Protein AF-A0A6N3F667-F1 (afdb_monomer)

Radius of gyration: 18.05 Å; Cα contacts (8 Å, |Δi|>4): 248; chains: 1; bounding box: 46×34×56 Å

Organism: Enterococcus faecium (NCBI:txid1352)

Mean predicted aligned error: 3.78 Å

pLDDT: mean 94.34, std 4.89, range [71.62, 98.62]

Secondary structure (DSSP, 8-state):
-HHHHHHHHHHHHHHHHHHHHHHHHHHHHTT--GGGHHHHHHHHHHHHHHHHHHHHHHHHHHHT--GGGGT----TTHHHHHHHHHHHHHHHHHHHHHHHHHTTSS--------HHHHHHHHHHHHHHHHHHHIIIIIIIIHHHGGG-HHHHHHHHHHHHHHHHTTSTT--HHHHHHHHHHHHHHHHHHHHHS-HHHHHHHHHTT-

Sequence (206 aa):
MIRIIRLIGSVLIVLVGFVLGILVNNALADMFLGDSEWIGAIAGTVGHLVVFLLALFLASKIEGKKVEDYGISGRGKDWGYLGGGLVVGIGVFLLITSPLYLIGAYRLDSGNANIVPLITSFILFIAVGASEELLFRGFFQHQLLSFGPLIAMIGSAALFALLHGLNPNMTFLAVFNIFLAGCFFSALIYSTESLFTAIGAHITWN

Structure (mmCIF, N/CA/C/O backbone):
data_AF-A0A6N3F667-F1
#
_entry.id   AF-A0A6N3F667-F1
#
loop_
_atom_site.group_PDB
_atom_site.id
_atom_site.type_symbol
_atom_site.label_atom_id
_atom_site.label_alt_id
_atom_site.label_comp_id
_atom_site.label_asym_id
_atom_site.label_entity_id
_atom_site.label_seq_id
_atom_site.pdbx_PDB_ins_code
_atom_site.Cartn_x
_atom_site.Cartn_y
_atom_site.Cartn_z
_atom_site.occupancy
_atom_site.B_iso_or_equiv
_atom_site.auth_seq_id
_atom_site.auth_comp_id
_atom_site.auth_asym_id
_atom_site.auth_atom_id
_atom_site.pdbx_PDB_model_num
ATOM 1 N N . MET A 1 1 ? -13.924 13.804 23.887 1.00 71.81 1 MET A N 1
ATOM 2 C CA . MET A 1 1 ? -12.749 14.677 23.659 1.00 71.81 1 MET A CA 1
ATOM 3 C C . MET A 1 1 ? -11.436 13.891 23.572 1.00 71.81 1 MET A C 1
ATOM 5 O O . MET A 1 1 ? -10.825 13.912 22.516 1.00 71.81 1 MET A O 1
ATOM 9 N N . ILE A 1 2 ? -11.042 13.116 24.595 1.00 84.25 2 ILE A N 1
ATOM 10 C CA . ILE A 1 2 ? -9.758 12.369 24.620 1.00 84.25 2 ILE A CA 1
ATOM 11 C C . ILE A 1 2 ? -9.585 11.397 23.433 1.00 84.25 2 ILE A C 1
ATOM 13 O O . ILE A 1 2 ? -8.518 11.349 22.832 1.00 84.25 2 ILE A O 1
ATOM 17 N N . ARG A 1 3 ? -10.637 10.660 23.044 1.00 85.44 3 ARG A N 1
ATOM 18 C CA . ARG A 1 3 ? -10.588 9.719 21.904 1.00 85.44 3 ARG A CA 1
ATOM 19 C C . ARG A 1 3 ? -10.307 10.407 20.561 1.00 85.44 3 ARG A C 1
ATOM 21 O O . ARG A 1 3 ? -9.543 9.878 19.767 1.00 85.44 3 ARG A O 1
ATOM 28 N N . ILE A 1 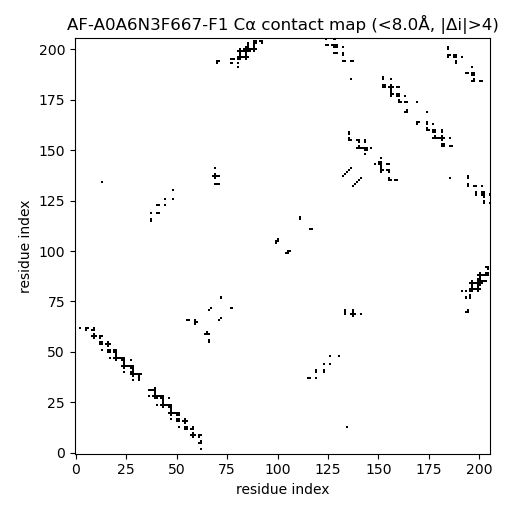4 ? -10.895 11.583 20.333 1.00 87.81 4 ILE A N 1
ATOM 29 C CA . ILE A 1 4 ? -10.695 12.363 19.100 1.00 87.81 4 ILE A CA 1
ATOM 30 C C . ILE A 1 4 ? -9.266 12.910 19.051 1.00 87.81 4 ILE A C 1
ATOM 32 O O . ILE A 1 4 ? -8.616 12.816 18.021 1.00 87.81 4 ILE A O 1
ATOM 36 N N . ILE A 1 5 ? -8.746 13.404 20.178 1.00 91.44 5 ILE A N 1
ATOM 37 C CA . ILE A 1 5 ? -7.359 13.884 20.272 1.00 91.44 5 ILE A CA 1
ATOM 38 C C . ILE A 1 5 ? -6.368 12.751 19.970 1.00 91.44 5 ILE A C 1
ATOM 40 O O . ILE A 1 5 ? -5.424 12.955 19.214 1.00 91.44 5 ILE A O 1
ATOM 44 N N . ARG A 1 6 ? -6.602 11.545 20.509 1.00 93.25 6 ARG A N 1
ATOM 45 C CA . ARG A 1 6 ? -5.769 10.364 20.223 1.00 93.25 6 ARG A CA 1
ATOM 46 C C . ARG A 1 6 ? -5.796 9.976 18.746 1.00 93.25 6 ARG A C 1
ATOM 48 O O . ARG A 1 6 ? -4.737 9.722 18.191 1.00 93.25 6 ARG A O 1
ATOM 55 N N . LEU A 1 7 ? -6.978 9.984 18.123 1.00 93.00 7 LEU A N 1
ATOM 56 C CA . LEU A 1 7 ? -7.147 9.722 16.690 1.00 93.00 7 LEU A CA 1
ATOM 57 C C . LEU A 1 7 ? -6.411 10.754 15.823 1.00 93.00 7 LEU A C 1
ATOM 59 O O . LEU A 1 7 ? -5.717 10.395 14.882 1.00 93.00 7 LEU A O 1
ATOM 63 N N . ILE A 1 8 ? -6.548 12.044 16.130 1.00 94.19 8 ILE A N 1
ATOM 64 C CA . ILE A 1 8 ? -5.845 13.094 15.383 1.00 94.19 8 ILE A CA 1
ATOM 65 C C . ILE A 1 8 ? -4.331 12.926 15.550 1.00 94.19 8 ILE A C 1
ATOM 67 O O . ILE A 1 8 ? -3.595 12.974 14.569 1.00 94.19 8 ILE A O 1
ATOM 71 N N . GLY A 1 9 ? -3.868 12.682 16.779 1.00 96.00 9 GLY A N 1
ATOM 72 C CA . GLY A 1 9 ? -2.453 12.463 17.067 1.00 96.00 9 GLY A CA 1
ATOM 73 C C . GLY A 1 9 ? -1.874 11.260 16.321 1.00 96.00 9 GLY A C 1
ATOM 74 O O . GLY A 1 9 ? -0.795 11.368 15.746 1.00 96.00 9 GLY A O 1
ATOM 75 N N . SER A 1 10 ? -2.590 10.135 16.276 1.00 96.50 10 SER A N 1
ATOM 76 C CA . SER A 1 10 ? -2.133 8.946 15.556 1.00 96.50 10 SER A CA 1
ATOM 77 C C . SER A 1 10 ? -2.095 9.159 14.045 1.00 96.50 10 SER A C 1
ATOM 79 O O . SER A 1 10 ? -1.096 8.817 13.418 1.00 96.50 10 SER A O 1
ATOM 81 N N . VAL A 1 11 ? -3.123 9.790 13.466 1.00 96.44 11 VAL A N 1
ATOM 82 C CA . VAL A 1 11 ? -3.159 10.123 12.033 1.00 96.44 11 VAL A CA 1
ATOM 83 C C . VAL A 1 11 ? -1.990 11.029 11.653 1.00 96.44 11 VAL A C 1
ATOM 85 O O . VAL A 1 11 ? -1.308 10.760 10.666 1.00 96.44 11 VAL A O 1
ATOM 88 N N . LEU A 1 12 ? -1.715 12.064 12.453 1.00 97.06 12 LEU A N 1
ATOM 89 C CA . LEU A 1 12 ? -0.586 12.963 12.212 1.00 97.06 12 LEU A CA 1
ATOM 90 C C . LEU A 1 12 ? 0.754 12.229 12.286 1.00 97.06 12 LEU A C 1
ATOM 92 O O . LEU A 1 12 ? 1.585 12.413 11.403 1.00 97.06 12 LEU A O 1
ATOM 96 N N . ILE A 1 13 ? 0.960 11.376 13.293 1.00 97.62 13 ILE A N 1
ATOM 97 C CA . ILE A 1 13 ? 2.208 10.612 13.426 1.00 97.62 13 ILE A CA 1
ATOM 98 C C . ILE A 1 13 ? 2.418 9.676 12.243 1.00 97.62 13 ILE A C 1
ATOM 100 O O . ILE A 1 13 ? 3.524 9.630 11.713 1.00 97.62 13 ILE A O 1
ATOM 104 N N . VAL A 1 14 ? 1.385 8.948 11.816 1.00 97.56 14 VAL A N 1
ATOM 105 C CA . VAL A 1 14 ? 1.503 8.008 10.694 1.00 97.56 14 VAL A CA 1
ATOM 106 C C . VAL A 1 14 ? 1.797 8.746 9.392 1.00 97.56 14 VAL A C 1
ATOM 108 O O . VAL A 1 14 ? 2.707 8.348 8.671 1.00 97.56 14 VAL A O 1
ATOM 111 N N . LEU A 1 15 ? 1.097 9.851 9.116 1.00 96.19 15 LEU A N 1
ATOM 112 C CA . LEU A 1 15 ? 1.342 10.664 7.921 1.00 96.19 15 LEU A CA 1
ATOM 113 C C . LEU A 1 15 ? 2.748 11.269 7.915 1.00 96.19 15 LEU A C 1
ATOM 115 O O . LEU A 1 15 ? 3.465 11.148 6.924 1.00 96.19 15 LEU A O 1
ATOM 119 N N . VAL A 1 16 ? 3.163 11.880 9.028 1.00 97.38 16 VAL A N 1
ATOM 120 C CA . VAL A 1 16 ? 4.510 12.448 9.164 1.00 97.38 16 VAL A CA 1
ATOM 121 C C . VAL A 1 16 ? 5.562 11.352 9.039 1.00 97.38 16 VAL A C 1
ATOM 123 O O . VAL A 1 16 ? 6.534 11.535 8.320 1.00 97.38 16 VAL A O 1
ATOM 126 N N . GLY A 1 17 ? 5.362 10.199 9.675 1.00 97.88 17 GLY A N 1
ATOM 127 C CA . GLY A 1 17 ? 6.272 9.062 9.586 1.00 97.88 17 GLY A CA 1
ATOM 128 C C . GLY A 1 17 ? 6.412 8.512 8.171 1.00 97.88 17 GLY A C 1
ATOM 129 O O . GLY A 1 17 ? 7.526 8.257 7.729 1.00 97.88 17 GLY A O 1
ATOM 130 N N . PHE A 1 18 ? 5.309 8.384 7.434 1.00 96.19 18 PHE A N 1
ATOM 131 C CA . PHE A 1 18 ? 5.339 7.929 6.045 1.00 96.19 18 PHE A CA 1
ATOM 132 C C . PHE A 1 18 ? 6.098 8.918 5.146 1.00 96.19 18 PHE A C 1
ATOM 134 O O . PHE A 1 18 ? 6.996 8.517 4.407 1.00 96.19 18 PHE A O 1
ATOM 141 N N . VAL A 1 19 ? 5.817 10.222 5.274 1.00 96.12 19 VAL A N 1
ATOM 142 C CA . VAL A 1 19 ? 6.517 11.281 4.523 1.00 96.12 19 VAL A CA 1
ATOM 143 C C . VAL A 1 19 ? 7.999 11.350 4.894 1.00 96.12 19 VAL A C 1
ATOM 145 O O . VAL A 1 19 ? 8.850 11.382 4.009 1.00 96.12 19 VAL A O 1
ATOM 148 N N . LEU A 1 20 ? 8.338 11.324 6.185 1.00 97.75 20 LEU A N 1
ATOM 149 C CA . LEU A 1 20 ? 9.731 11.277 6.640 1.00 97.75 20 LEU A CA 1
ATOM 150 C C . LEU A 1 20 ? 10.443 10.027 6.119 1.00 97.75 20 LEU A C 1
ATOM 152 O O . LEU A 1 20 ? 11.597 10.115 5.716 1.00 97.75 20 LEU A O 1
ATOM 156 N N . GLY A 1 21 ? 9.757 8.884 6.074 1.00 97.62 21 GLY A N 1
ATOM 157 C CA . GLY A 1 21 ? 10.280 7.664 5.474 1.00 97.62 21 GLY A CA 1
ATOM 158 C C . GLY A 1 21 ? 10.625 7.845 3.995 1.00 97.62 21 GLY A C 1
ATOM 159 O O . GLY A 1 21 ? 11.673 7.378 3.563 1.00 97.62 21 GLY A O 1
ATOM 160 N N . ILE A 1 22 ? 9.785 8.539 3.217 1.00 95.25 22 ILE A N 1
ATOM 161 C CA . ILE A 1 22 ? 10.076 8.877 1.808 1.00 95.25 22 ILE A CA 1
ATOM 162 C C . ILE A 1 22 ? 11.307 9.785 1.708 1.00 95.25 22 ILE A C 1
ATOM 164 O O . ILE A 1 22 ? 12.185 9.546 0.886 1.00 95.25 22 ILE A O 1
ATOM 168 N N . LEU A 1 23 ? 11.416 10.800 2.569 1.00 97.19 23 LEU A N 1
ATOM 169 C CA . LEU A 1 23 ? 12.583 11.688 2.575 1.00 97.19 23 LEU A CA 1
ATOM 170 C C . LEU A 1 23 ? 13.876 10.936 2.919 1.00 97.19 23 LEU A C 1
ATOM 172 O O . LEU A 1 23 ? 14.901 11.169 2.285 1.00 97.19 23 LEU A O 1
ATOM 176 N N . VAL A 1 24 ? 13.822 10.011 3.882 1.00 97.56 24 VAL A N 1
ATOM 177 C CA . VAL A 1 24 ? 14.945 9.123 4.222 1.00 97.56 24 VAL A CA 1
ATOM 178 C C . VAL A 1 24 ? 15.283 8.193 3.059 1.00 97.56 24 VAL A C 1
ATOM 180 O O . VAL A 1 24 ? 16.464 7.987 2.793 1.00 97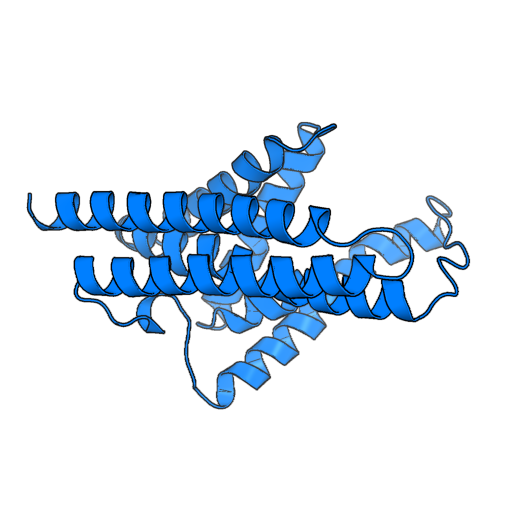.56 24 VAL A O 1
ATOM 183 N N . ASN A 1 25 ? 14.278 7.664 2.352 1.00 96.75 25 ASN A N 1
ATOM 184 C CA . ASN A 1 25 ? 14.495 6.845 1.162 1.00 96.75 25 ASN A CA 1
ATOM 185 C C . ASN A 1 25 ? 15.324 7.598 0.123 1.00 96.75 25 ASN A C 1
ATOM 187 O O . ASN A 1 25 ? 16.405 7.137 -0.230 1.00 96.75 25 ASN A O 1
ATOM 191 N N . ASN A 1 26 ? 14.854 8.783 -0.270 1.00 95.44 26 ASN A N 1
ATOM 192 C CA . ASN A 1 26 ? 15.509 9.603 -1.284 1.00 95.44 26 ASN A CA 1
ATOM 193 C C . ASN A 1 26 ? 16.921 10.004 -0.841 1.00 95.44 26 ASN A C 1
ATOM 195 O O . ASN A 1 26 ? 17.873 9.821 -1.588 1.00 95.44 26 ASN A O 1
ATOM 199 N N . ALA A 1 27 ? 17.080 10.459 0.407 1.00 96.81 27 ALA A N 1
ATOM 200 C CA . ALA A 1 27 ? 18.383 10.857 0.929 1.00 96.81 27 ALA A CA 1
ATOM 201 C C . ALA A 1 27 ? 19.403 9.707 0.916 1.00 96.81 27 ALA A C 1
ATOM 203 O O . ALA A 1 27 ? 20.561 9.935 0.588 1.00 96.81 27 ALA A O 1
ATOM 204 N N . LEU A 1 28 ? 18.993 8.483 1.269 1.00 96.19 28 LEU A N 1
ATOM 205 C CA . LEU A 1 28 ? 19.873 7.312 1.233 1.00 96.19 28 LEU A CA 1
ATOM 206 C C . LEU A 1 28 ? 20.114 6.809 -0.193 1.00 96.19 28 LEU A C 1
ATOM 208 O O . LEU A 1 28 ? 21.220 6.362 -0.479 1.00 96.19 28 LEU A O 1
ATOM 212 N N . ALA A 1 29 ? 19.116 6.879 -1.075 1.00 94.56 29 ALA A N 1
ATOM 213 C CA . ALA A 1 29 ? 19.268 6.509 -2.477 1.00 94.56 29 ALA A CA 1
ATOM 214 C C . ALA A 1 29 ? 20.290 7.416 -3.180 1.00 94.56 29 ALA A C 1
ATOM 216 O O . ALA A 1 29 ? 21.215 6.909 -3.809 1.00 94.56 29 ALA A O 1
ATOM 217 N N . ASP A 1 30 ? 20.207 8.732 -2.962 1.00 95.38 30 ASP A N 1
ATOM 218 C CA . ASP A 1 30 ? 21.083 9.740 -3.577 1.00 95.38 30 ASP A CA 1
ATOM 219 C C . ASP A 1 30 ? 22.552 9.657 -3.110 1.00 95.38 30 ASP A C 1
ATOM 221 O O . ASP A 1 30 ? 23.443 10.240 -3.730 1.00 95.38 30 ASP A O 1
ATOM 225 N N . MET A 1 31 ? 22.837 8.929 -2.023 1.00 95.88 31 MET A N 1
ATOM 226 C CA . MET A 1 31 ? 24.208 8.700 -1.543 1.00 95.88 31 MET A CA 1
ATOM 227 C C . MET A 1 31 ? 24.988 7.684 -2.388 1.00 95.88 31 MET A C 1
ATOM 229 O O . MET A 1 31 ? 26.216 7.631 -2.279 1.00 95.88 31 MET A O 1
ATOM 233 N N . PHE A 1 32 ? 24.308 6.872 -3.204 1.00 94.88 32 PHE A N 1
ATOM 234 C CA . PHE A 1 32 ? 24.918 5.819 -4.016 1.00 94.88 32 PHE A CA 1
ATOM 235 C C . PHE A 1 32 ? 24.600 6.049 -5.493 1.00 94.88 32 PHE A C 1
ATOM 237 O O . PHE A 1 32 ? 23.440 6.107 -5.880 1.00 94.88 32 PHE A O 1
ATOM 244 N N . LEU A 1 33 ? 25.636 6.157 -6.325 1.00 91.81 33 LEU A N 1
ATOM 245 C CA . LEU A 1 33 ? 25.512 6.467 -7.753 1.00 91.81 33 LEU A CA 1
ATOM 246 C C . LEU A 1 33 ? 26.199 5.396 -8.613 1.00 91.81 33 LEU A C 1
ATOM 248 O O . LEU A 1 33 ? 27.069 4.655 -8.129 1.00 91.81 33 LEU A O 1
ATOM 252 N N . GLY A 1 34 ? 25.821 5.321 -9.891 1.00 90.88 34 GLY A N 1
ATOM 253 C CA . GLY A 1 34 ? 26.393 4.384 -10.857 1.00 90.88 34 GLY A CA 1
ATOM 254 C C . GLY A 1 34 ? 26.160 2.928 -10.453 1.00 90.88 34 GLY A C 1
ATOM 255 O O . GLY A 1 34 ? 25.062 2.541 -10.062 1.00 90.88 34 GLY A O 1
ATOM 256 N N . ASP A 1 35 ? 27.215 2.112 -10.476 1.00 89.12 35 ASP A N 1
ATOM 257 C CA . ASP A 1 35 ? 27.127 0.665 -10.213 1.00 89.12 35 ASP A CA 1
ATOM 258 C C . ASP A 1 35 ? 26.631 0.303 -8.796 1.00 89.12 35 ASP A C 1
ATOM 260 O O . ASP A 1 35 ? 26.305 -0.855 -8.519 1.00 89.12 35 ASP A O 1
ATOM 264 N N . SER A 1 36 ? 26.573 1.280 -7.885 1.00 92.50 36 SER A N 1
ATOM 265 C CA . SER A 1 36 ? 26.135 1.103 -6.496 1.00 92.50 36 SER A CA 1
ATOM 266 C C . SER A 1 36 ? 24.693 1.543 -6.217 1.00 92.50 36 SER A C 1
ATOM 268 O O . SER A 1 36 ? 24.226 1.367 -5.094 1.00 92.50 36 SER A O 1
ATOM 270 N N . GLU A 1 37 ? 23.957 2.054 -7.210 1.00 93.25 37 GLU A N 1
ATOM 271 C CA . GLU A 1 37 ? 22.584 2.576 -7.042 1.00 93.25 37 GLU A CA 1
ATOM 272 C C . GLU A 1 37 ? 21.624 1.572 -6.391 1.00 93.25 37 GLU A C 1
ATOM 274 O O . GLU A 1 37 ? 20.780 1.936 -5.572 1.00 93.25 37 GLU A O 1
ATOM 279 N N . TRP A 1 38 ? 21.784 0.280 -6.684 1.00 92.88 38 TRP A N 1
ATOM 280 C CA . TRP A 1 38 ? 20.973 -0.777 -6.079 1.00 92.88 38 TRP A CA 1
ATOM 281 C C . TRP A 1 38 ? 21.143 -0.857 -4.550 1.00 92.88 38 TRP A C 1
ATOM 283 O O . TRP A 1 38 ? 20.191 -1.203 -3.849 1.00 92.88 38 TRP A O 1
ATOM 293 N N . ILE A 1 39 ? 22.322 -0.506 -4.020 1.00 94.25 39 ILE A N 1
ATOM 294 C CA . ILE A 1 39 ? 22.583 -0.429 -2.575 1.00 94.25 39 ILE A CA 1
ATOM 295 C C . ILE A 1 39 ? 21.782 0.725 -1.982 1.00 94.25 39 ILE A C 1
ATOM 297 O O . ILE A 1 39 ? 21.092 0.529 -0.982 1.00 94.25 39 ILE A O 1
ATOM 301 N N . GLY A 1 40 ? 21.834 1.898 -2.621 1.00 95.62 40 GLY A N 1
ATOM 302 C CA . GLY A 1 40 ? 21.067 3.074 -2.215 1.00 95.62 40 GLY A CA 1
ATOM 303 C C . GLY A 1 40 ? 19.566 2.806 -2.215 1.00 95.62 40 GLY A C 1
ATOM 304 O O . GLY A 1 40 ? 18.892 3.099 -1.232 1.00 95.62 40 GLY A O 1
ATOM 305 N N . ALA A 1 41 ? 19.052 2.150 -3.256 1.00 94.81 41 ALA A N 1
ATOM 306 C CA . ALA A 1 41 ? 17.637 1.804 -3.358 1.00 94.81 41 ALA A CA 1
ATOM 307 C C . ALA A 1 41 ? 17.176 0.849 -2.240 1.00 94.81 41 ALA A C 1
ATOM 309 O O . ALA A 1 41 ? 16.127 1.063 -1.619 1.00 94.81 41 ALA A O 1
ATOM 310 N N . ILE A 1 42 ? 17.968 -0.187 -1.935 1.00 95.31 42 ILE A N 1
ATOM 311 C CA . ILE A 1 42 ? 17.669 -1.119 -0.837 1.00 95.31 42 ILE A CA 1
ATOM 312 C C . ILE A 1 42 ? 17.773 -0.405 0.514 1.00 95.31 42 ILE A C 1
ATOM 314 O O . ILE A 1 42 ? 16.848 -0.493 1.323 1.00 95.31 42 ILE A O 1
ATOM 318 N N . ALA A 1 43 ? 18.864 0.324 0.762 1.00 96.31 43 ALA A N 1
ATOM 319 C CA . ALA A 1 43 ? 19.089 1.043 2.014 1.00 96.31 43 ALA A CA 1
ATOM 320 C C . ALA A 1 43 ? 17.996 2.090 2.269 1.00 96.31 43 ALA A C 1
ATOM 322 O O . ALA A 1 43 ? 17.445 2.148 3.369 1.00 96.31 43 ALA A O 1
ATOM 323 N N . GLY A 1 44 ? 17.627 2.859 1.243 1.00 96.75 44 GLY A N 1
ATOM 324 C CA . GLY A 1 44 ? 16.541 3.831 1.292 1.00 96.75 44 GLY A CA 1
ATOM 325 C C . GLY A 1 44 ? 15.195 3.190 1.600 1.00 96.75 44 GLY A C 1
ATOM 326 O O . GLY A 1 44 ? 14.440 3.690 2.434 1.00 96.75 44 GLY A O 1
ATOM 327 N N . THR A 1 45 ? 14.908 2.035 1.004 1.00 96.12 45 THR A N 1
ATOM 328 C CA . THR A 1 45 ? 13.652 1.308 1.242 1.00 96.12 45 THR A CA 1
ATOM 329 C C . THR A 1 45 ? 13.576 0.743 2.649 1.00 96.12 45 THR A C 1
ATOM 331 O O . THR A 1 45 ? 12.555 0.896 3.319 1.00 96.12 45 THR A O 1
ATOM 334 N N . VAL A 1 46 ? 14.671 0.169 3.146 1.00 96.88 46 VAL A N 1
ATOM 335 C CA . VAL A 1 46 ? 14.773 -0.250 4.548 1.00 96.88 46 VAL A CA 1
ATOM 336 C C . VAL A 1 46 ? 14.588 0.953 5.476 1.00 96.88 46 VAL A C 1
ATOM 338 O O . VAL A 1 46 ? 13.818 0.866 6.431 1.00 96.88 46 VAL A O 1
ATOM 341 N N . GLY A 1 47 ? 15.219 2.090 5.170 1.00 97.56 47 GLY A N 1
ATOM 342 C CA . GLY A 1 47 ? 15.056 3.337 5.916 1.00 97.56 47 GLY A CA 1
ATOM 343 C C . GLY A 1 47 ? 13.600 3.806 5.976 1.00 97.56 47 GLY A C 1
ATOM 344 O O . GLY A 1 47 ? 13.089 4.072 7.065 1.00 97.56 47 GLY A O 1
ATOM 345 N N . HIS A 1 48 ? 12.905 3.826 4.835 1.00 97.56 48 HIS A N 1
ATOM 346 C CA . HIS A 1 48 ? 11.478 4.148 4.761 1.00 97.56 48 HIS A CA 1
ATOM 347 C C . HIS A 1 48 ? 10.643 3.232 5.656 1.00 97.56 48 HIS A C 1
ATOM 349 O O . HIS A 1 48 ? 9.883 3.719 6.495 1.00 97.56 48 HIS A O 1
ATOM 355 N N . LEU A 1 49 ? 10.809 1.913 5.515 1.00 97.38 49 LEU A N 1
ATOM 356 C CA . LEU A 1 49 ? 10.049 0.931 6.287 1.00 97.38 49 LEU A CA 1
ATOM 357 C C . LEU A 1 49 ? 10.301 1.075 7.789 1.00 97.38 49 LEU A C 1
ATOM 359 O O . LEU A 1 49 ? 9.353 1.035 8.566 1.00 97.38 49 LEU A O 1
ATOM 363 N N . VAL A 1 50 ? 11.548 1.290 8.214 1.00 98.00 50 VAL A N 1
ATOM 364 C CA . VAL A 1 50 ? 11.883 1.476 9.634 1.00 98.00 50 VAL A CA 1
ATOM 365 C C . VAL A 1 50 ? 11.180 2.706 10.208 1.00 98.00 50 VAL A C 1
ATOM 367 O O . VAL A 1 50 ? 10.538 2.607 11.257 1.00 98.00 50 VAL A O 1
ATOM 370 N N . VAL A 1 51 ? 11.256 3.852 9.524 1.00 98.25 51 VAL A N 1
ATOM 371 C CA . VAL A 1 51 ? 10.615 5.096 9.984 1.00 98.25 51 VAL A CA 1
ATOM 372 C C . VAL A 1 51 ? 9.092 4.947 10.003 1.00 98.25 51 VAL A C 1
ATOM 374 O O . VAL A 1 51 ? 8.445 5.316 10.987 1.00 98.25 51 VAL A O 1
ATOM 377 N N . PHE A 1 52 ? 8.515 4.360 8.956 1.00 98.00 52 PHE A N 1
ATOM 378 C CA . PHE A 1 52 ? 7.074 4.165 8.847 1.00 98.00 52 PHE A CA 1
ATOM 379 C C . PHE A 1 52 ? 6.527 3.186 9.899 1.00 98.00 52 PHE A C 1
ATOM 381 O O . PHE A 1 52 ? 5.553 3.495 10.588 1.00 98.00 52 PHE A O 1
ATOM 388 N N . LEU A 1 53 ? 7.174 2.033 10.091 1.00 96.94 53 LEU A N 1
ATOM 389 C CA . LEU A 1 53 ? 6.763 1.044 11.092 1.00 96.94 53 LEU A CA 1
ATOM 390 C C . LEU A 1 53 ? 6.919 1.580 12.520 1.00 96.94 53 LEU A C 1
ATOM 392 O O . LEU A 1 53 ? 6.068 1.307 13.371 1.00 96.94 53 LEU A O 1
ATOM 396 N N . LEU A 1 54 ? 7.949 2.391 12.787 1.00 97.81 54 LEU A N 1
ATOM 397 C CA . LEU A 1 54 ? 8.082 3.096 14.062 1.00 97.81 54 LEU A CA 1
ATOM 398 C C . LEU A 1 54 ? 6.913 4.065 14.284 1.00 97.81 54 LEU A C 1
ATOM 400 O O . LEU A 1 54 ? 6.341 4.095 15.374 1.00 97.81 54 LEU A O 1
ATOM 404 N N . ALA A 1 55 ? 6.513 4.821 13.262 1.00 98.00 55 ALA A N 1
ATOM 405 C CA . ALA A 1 55 ? 5.372 5.727 13.354 1.00 98.00 55 ALA A CA 1
ATOM 406 C C . ALA A 1 55 ? 4.054 4.980 13.620 1.00 98.00 55 ALA A C 1
ATOM 408 O O . ALA A 1 55 ? 3.288 5.387 14.497 1.00 98.00 55 ALA A O 1
ATOM 409 N N . LEU A 1 56 ? 3.817 3.847 12.952 1.00 96.94 56 LEU A N 1
ATOM 410 C CA . LEU A 1 56 ? 2.663 2.980 13.225 1.00 96.94 56 LEU A CA 1
ATOM 411 C C . LEU A 1 56 ? 2.675 2.422 14.649 1.00 96.94 56 LEU A C 1
ATOM 413 O O . LEU A 1 56 ? 1.642 2.414 15.323 1.00 96.94 56 LEU A O 1
ATOM 417 N N . PHE A 1 57 ? 3.839 1.996 15.137 1.00 97.31 57 PHE A N 1
ATOM 418 C CA . PHE A 1 57 ? 3.997 1.546 16.516 1.00 97.31 57 PHE A CA 1
ATOM 419 C C . PHE A 1 57 ? 3.653 2.660 17.515 1.00 97.31 57 PHE A C 1
ATOM 421 O O . PHE A 1 57 ? 2.876 2.439 18.445 1.00 97.31 57 PHE A O 1
ATOM 428 N N . LEU A 1 58 ? 4.169 3.875 17.311 1.00 97.94 58 LEU A N 1
ATOM 429 C CA . LEU A 1 58 ? 3.868 5.029 18.165 1.00 97.94 58 LEU A CA 1
ATOM 430 C C . LEU A 1 58 ? 2.380 5.403 18.120 1.00 97.94 58 LEU A C 1
ATOM 432 O O . LEU A 1 58 ? 1.773 5.641 19.166 1.00 97.94 58 LEU A O 1
ATOM 436 N N . ALA A 1 59 ? 1.765 5.380 16.937 1.00 97.25 59 ALA A N 1
ATOM 437 C CA . ALA A 1 59 ? 0.330 5.577 16.764 1.00 97.25 59 ALA A CA 1
ATOM 438 C C . ALA A 1 59 ? -0.489 4.536 17.545 1.00 97.25 59 ALA A C 1
ATOM 440 O O . ALA A 1 59 ? -1.430 4.895 18.253 1.00 97.25 59 ALA A O 1
ATOM 441 N N . SER A 1 60 ? -0.086 3.261 17.503 1.00 96.19 60 SER A N 1
ATOM 442 C CA . SER A 1 60 ? -0.662 2.185 18.325 1.00 96.19 60 SER A CA 1
ATOM 443 C C . SER A 1 60 ? -0.622 2.529 19.821 1.00 96.19 60 SER A C 1
ATOM 445 O O . SER A 1 60 ? -1.625 2.359 20.521 1.00 96.19 60 SER A O 1
ATOM 447 N N . LYS A 1 61 ? 0.496 3.076 20.323 1.00 96.88 61 LYS A N 1
ATOM 448 C CA . LYS A 1 61 ? 0.625 3.476 21.736 1.00 96.88 61 LYS A CA 1
ATOM 449 C C . LYS A 1 61 ? -0.289 4.636 22.111 1.00 96.88 61 LYS A C 1
ATOM 451 O O . LYS A 1 61 ? -0.903 4.585 23.175 1.00 96.88 61 LYS A O 1
ATOM 456 N N . ILE A 1 62 ? -0.427 5.640 21.247 1.00 95.81 62 ILE A N 1
ATOM 457 C CA . ILE A 1 62 ? -1.335 6.776 21.480 1.00 95.81 62 ILE A CA 1
ATOM 458 C C . ILE A 1 62 ? -2.790 6.316 21.535 1.00 95.81 62 ILE A C 1
ATOM 460 O O . ILE A 1 62 ? -3.561 6.768 22.386 1.00 95.81 62 ILE A O 1
ATOM 464 N N . GLU A 1 63 ? -3.171 5.399 20.649 1.00 94.75 63 GLU A N 1
ATOM 465 C CA . GLU A 1 63 ? -4.529 4.864 20.604 1.00 94.75 63 GLU A CA 1
ATOM 466 C C . GLU A 1 63 ? -4.823 3.866 21.729 1.00 94.75 63 GLU A C 1
ATOM 468 O O . GLU A 1 63 ? -5.991 3.630 22.039 1.00 94.75 63 GLU A O 1
ATOM 473 N N . GLY A 1 64 ? -3.789 3.319 22.376 1.00 93.94 64 GLY A N 1
ATOM 474 C CA . GLY A 1 64 ? -3.927 2.204 23.314 1.00 93.94 64 GLY A CA 1
ATOM 475 C C . GLY A 1 64 ? -4.295 0.894 22.609 1.00 93.94 64 GLY A C 1
ATOM 476 O O . GLY A 1 64 ? -4.952 0.046 23.210 1.00 93.94 64 GLY A O 1
ATOM 477 N N . LYS A 1 65 ? -3.904 0.756 21.338 1.00 92.06 65 LYS A N 1
ATOM 478 C CA . LYS A 1 65 ? -4.175 -0.388 20.464 1.00 92.06 65 LYS A CA 1
ATOM 479 C C . LYS A 1 65 ? -2.932 -1.246 20.250 1.00 92.06 65 LYS A C 1
ATOM 481 O O . LYS A 1 65 ? -1.789 -0.814 20.455 1.00 92.06 65 LYS A O 1
ATOM 486 N N . LYS A 1 66 ? -3.169 -2.472 19.804 1.00 93.06 66 LYS A N 1
ATOM 487 C CA . LYS A 1 66 ? -2.134 -3.386 19.326 1.00 93.06 66 LYS A CA 1
ATOM 488 C C . LYS A 1 66 ? -1.799 -3.064 17.866 1.00 93.06 66 LYS A C 1
ATOM 490 O O . LYS A 1 66 ? -2.635 -2.529 17.148 1.00 93.06 66 LYS A O 1
ATOM 495 N N . VAL A 1 67 ? -0.579 -3.360 17.421 1.00 92.25 67 VAL A N 1
ATOM 496 C CA . VAL A 1 67 ? -0.185 -3.110 16.017 1.00 92.25 67 VAL A CA 1
ATOM 497 C C . VAL A 1 67 ? -0.928 -4.070 15.078 1.00 92.25 67 VAL A C 1
ATOM 499 O O . VAL A 1 67 ? -1.268 -3.726 13.950 1.00 92.25 67 VAL A O 1
ATOM 502 N N . GLU A 1 68 ? -1.275 -5.243 15.597 1.00 92.12 68 GLU A N 1
ATOM 503 C CA . GLU A 1 68 ? -2.125 -6.250 14.979 1.00 92.12 68 GLU A CA 1
ATOM 504 C C . GLU A 1 68 ? -3.520 -5.713 14.624 1.00 92.12 68 GLU A C 1
ATOM 506 O O . GLU A 1 68 ? -4.136 -6.210 13.682 1.00 92.12 68 GLU A O 1
ATOM 511 N N . ASP A 1 69 ? -4.002 -4.674 15.320 1.00 91.38 69 ASP A N 1
ATOM 512 C CA . ASP A 1 69 ? -5.285 -4.029 15.012 1.00 91.38 69 ASP A CA 1
ATOM 513 C C . ASP A 1 69 ? -5.241 -3.270 13.673 1.00 91.38 69 ASP A C 1
ATOM 515 O O . ASP A 1 69 ? -6.293 -2.962 13.122 1.00 91.38 69 ASP A O 1
ATOM 519 N N . TYR A 1 70 ? -4.046 -2.989 13.137 1.00 92.94 70 TYR A N 1
ATOM 520 C CA . TYR A 1 70 ? -3.840 -2.427 11.797 1.00 92.94 70 TYR A CA 1
ATOM 521 C C . TYR A 1 70 ? -3.605 -3.508 10.729 1.00 92.94 70 TYR A C 1
ATOM 523 O O . TYR A 1 70 ? -3.150 -3.208 9.631 1.00 92.94 70 TYR A O 1
ATOM 531 N N . GLY A 1 71 ? -3.863 -4.782 11.039 1.00 88.81 71 GLY A N 1
ATOM 532 C CA . GLY A 1 71 ? -3.734 -5.889 10.086 1.00 88.81 71 GLY A CA 1
ATOM 533 C C . GLY A 1 71 ? -2.346 -6.533 10.011 1.00 88.81 71 GLY A C 1
ATOM 534 O O . GLY A 1 71 ? -2.179 -7.491 9.258 1.00 88.81 71 GLY A O 1
ATOM 535 N N . ILE A 1 72 ? -1.366 -6.080 10.808 1.00 86.31 72 ILE A N 1
ATOM 536 C CA . ILE A 1 72 ? -0.065 -6.759 10.945 1.00 86.31 72 ILE A CA 1
ATOM 537 C C . ILE A 1 72 ? -0.223 -7.963 11.876 1.00 86.31 72 ILE A C 1
ATOM 539 O O . ILE A 1 72 ? 0.117 -7.904 13.056 1.00 86.31 72 ILE A O 1
ATOM 543 N N . SER A 1 73 ? -0.782 -9.060 11.375 1.00 83.75 73 SER A N 1
ATOM 544 C CA . SER A 1 73 ? -0.854 -10.313 12.121 1.00 83.75 73 SER A CA 1
ATOM 545 C C . SER A 1 73 ? 0.347 -11.218 11.828 1.00 83.75 73 SER A C 1
ATOM 547 O O . SER A 1 73 ? 0.873 -11.259 10.723 1.00 83.75 73 SER A O 1
ATOM 549 N N . GLY A 1 74 ? 0.811 -11.935 12.855 1.00 73.69 74 GLY A N 1
ATOM 550 C CA . GLY A 1 74 ? 1.853 -12.962 12.741 1.00 73.69 74 GLY A CA 1
ATOM 551 C C . GLY A 1 74 ? 1.277 -14.378 12.696 1.00 73.69 74 GLY A C 1
ATOM 552 O O . GLY A 1 74 ? 1.854 -15.291 13.287 1.00 73.69 74 GLY A O 1
ATOM 553 N N . ARG A 1 75 ? 0.086 -14.575 12.114 1.00 81.19 75 ARG A N 1
ATOM 554 C CA . ARG A 1 75 ? -0.597 -15.878 12.130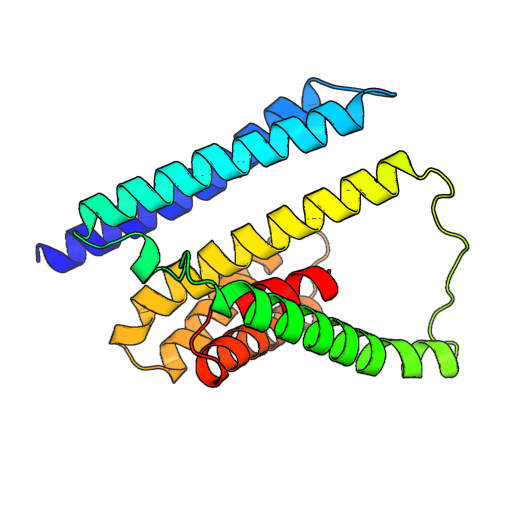 1.00 81.19 75 ARG A CA 1
ATOM 555 C C . ARG A 1 75 ? -0.104 -16.713 10.951 1.00 81.19 75 ARG A C 1
ATOM 557 O O . ARG A 1 75 ? -0.023 -16.228 9.833 1.00 81.19 75 ARG A O 1
ATOM 564 N N . GLY A 1 76 ? 0.128 -18.012 11.158 1.00 80.06 76 GLY A N 1
ATOM 565 C CA . GLY A 1 76 ? 0.599 -18.903 10.082 1.00 80.06 76 GLY A CA 1
ATOM 566 C C . GLY A 1 76 ? -0.302 -18.931 8.834 1.00 80.06 76 GLY A C 1
ATOM 567 O O . GLY A 1 76 ? 0.192 -19.132 7.730 1.00 80.06 76 GLY A O 1
ATOM 568 N N . LYS A 1 77 ? -1.608 -18.663 8.991 1.00 88.19 77 LYS A N 1
ATOM 569 C CA . LYS A 1 77 ? -2.574 -18.575 7.882 1.00 88.19 77 LYS A CA 1
ATOM 570 C C . LYS A 1 77 ? -2.381 -17.356 6.969 1.00 88.19 77 LYS A C 1
ATOM 572 O O . LYS A 1 77 ? -2.841 -17.385 5.831 1.00 88.19 77 LYS A O 1
ATOM 577 N N . ASP A 1 78 ? -1.700 -16.313 7.441 1.00 89.81 78 ASP A N 1
ATOM 578 C CA . ASP A 1 78 ? -1.517 -15.056 6.707 1.00 89.81 78 ASP A CA 1
ATOM 579 C C . ASP A 1 78 ? -0.707 -15.259 5.421 1.00 89.81 78 ASP A C 1
ATOM 581 O O . ASP A 1 78 ? -1.006 -14.655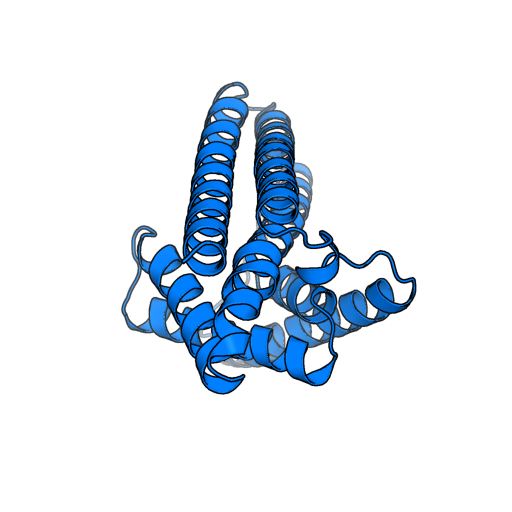 4.396 1.00 89.81 78 ASP A O 1
ATOM 585 N N . TRP A 1 79 ? 0.221 -16.217 5.422 1.00 92.12 79 TRP A N 1
ATOM 586 C CA . TRP A 1 79 ? 0.965 -16.626 4.228 1.00 92.12 79 TRP A CA 1
ATOM 587 C C . TRP A 1 79 ? 0.086 -17.285 3.162 1.00 92.12 79 TRP A C 1
ATOM 589 O O . TRP A 1 79 ? 0.327 -17.106 1.970 1.00 92.12 79 TRP A O 1
ATOM 599 N N . GLY A 1 80 ? -0.956 -18.014 3.574 1.00 95.25 80 GLY A N 1
ATOM 600 C CA . GLY A 1 80 ? -1.943 -18.571 2.648 1.00 95.25 80 GLY A CA 1
ATOM 601 C C . GLY A 1 80 ? -2.775 -17.474 1.982 1.00 95.25 80 GLY A C 1
ATOM 602 O O . GLY A 1 80 ? -2.995 -17.515 0.773 1.00 95.25 80 GLY A O 1
ATOM 603 N N . TYR A 1 81 ? -3.171 -16.455 2.751 1.00 96.38 81 TYR A N 1
ATOM 604 C CA . TYR A 1 81 ? -3.868 -15.274 2.232 1.00 96.38 81 TYR A CA 1
ATOM 605 C C . TYR A 1 81 ? -2.980 -14.442 1.303 1.00 96.38 81 TYR A C 1
ATOM 607 O O . TYR A 1 81 ? -3.441 -14.045 0.237 1.00 96.38 81 TYR A O 1
ATOM 615 N N . LEU A 1 82 ? -1.700 -14.257 1.646 1.00 96.12 82 LEU A N 1
ATOM 616 C CA . LEU A 1 82 ? -0.715 -13.618 0.769 1.00 96.12 82 LEU A CA 1
ATOM 617 C C . LEU A 1 82 ? -0.612 -14.355 -0.571 1.00 96.12 82 LEU A C 1
ATOM 619 O O . LEU A 1 82 ? -0.734 -13.733 -1.622 1.00 96.12 82 LEU A O 1
ATOM 623 N N . GLY A 1 83 ? -0.454 -15.683 -0.533 1.00 96.75 83 GLY A N 1
ATOM 624 C CA . GLY A 1 83 ? -0.416 -16.526 -1.729 1.00 96.75 83 GLY A CA 1
ATOM 625 C C . GLY A 1 83 ? -1.684 -16.415 -2.577 1.00 96.75 83 GLY A C 1
ATOM 626 O O . GLY A 1 83 ? -1.600 -16.244 -3.791 1.00 96.75 83 GLY A O 1
ATOM 627 N N . GLY A 1 84 ? -2.860 -16.449 -1.944 1.00 97.31 84 GLY A N 1
ATOM 628 C CA . GLY A 1 84 ? -4.139 -16.235 -2.626 1.00 97.31 84 GLY A CA 1
ATOM 629 C C . GLY A 1 84 ? -4.238 -14.849 -3.269 1.00 97.31 84 GLY A C 1
ATOM 630 O O . GLY A 1 84 ? -4.662 -14.737 -4.417 1.00 97.31 84 GLY A O 1
ATOM 631 N N . GLY A 1 85 ? -3.778 -13.814 -2.565 1.00 97.38 85 GLY A N 1
ATOM 632 C CA . GLY A 1 85 ? -3.665 -12.450 -3.074 1.00 97.38 85 GLY A CA 1
ATOM 633 C C . GLY A 1 85 ? -2.802 -12.365 -4.329 1.00 97.38 85 GLY A C 1
ATOM 634 O O . GLY A 1 85 ? -3.266 -11.842 -5.336 1.00 97.38 85 GLY A O 1
ATOM 635 N N . LEU A 1 86 ? -1.593 -12.939 -4.300 1.00 97.44 86 LEU A N 1
ATOM 636 C CA . LEU A 1 86 ? -0.679 -12.977 -5.453 1.00 97.44 86 LEU A CA 1
ATOM 637 C C . LEU A 1 86 ? -1.346 -13.619 -6.679 1.00 97.44 86 LEU A C 1
ATOM 639 O O . LEU A 1 86 ? -1.290 -13.079 -7.779 1.00 97.44 86 LEU A O 1
ATOM 643 N N . VAL A 1 87 ? -2.025 -14.757 -6.495 1.00 97.81 87 VAL A N 1
ATOM 644 C CA . VAL A 1 87 ? -2.738 -15.441 -7.589 1.00 97.81 87 VAL A CA 1
ATOM 645 C C . VAL A 1 87 ? -3.855 -14.566 -8.154 1.00 97.81 87 VAL A C 1
ATOM 647 O O . VAL A 1 87 ? -4.007 -14.464 -9.371 1.00 97.81 87 VAL A O 1
ATOM 650 N N . VAL A 1 88 ? -4.630 -13.921 -7.282 1.00 97.38 88 VAL A N 1
ATOM 651 C CA . VAL A 1 88 ? -5.713 -13.022 -7.688 1.00 97.38 88 VAL A CA 1
ATOM 652 C C . VAL A 1 88 ? -5.167 -11.813 -8.448 1.00 97.38 88 VAL A C 1
ATOM 654 O O . VAL A 1 88 ?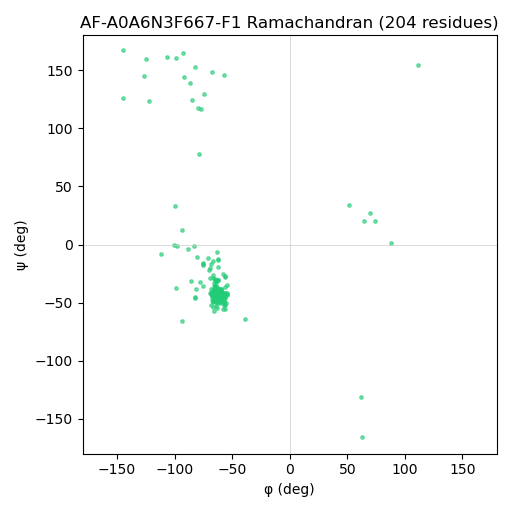 -5.694 -11.492 -9.511 1.00 97.38 88 VAL A O 1
ATOM 657 N N . GLY A 1 89 ? -4.107 -11.171 -7.955 1.00 96.12 89 GLY A N 1
ATOM 658 C CA . GLY A 1 89 ? -3.496 -10.018 -8.614 1.00 96.12 89 GLY A CA 1
ATOM 659 C C . GLY A 1 89 ? -2.931 -10.367 -9.991 1.00 96.12 89 GLY A C 1
ATOM 660 O O . GLY A 1 89 ? -3.278 -9.698 -10.963 1.00 96.12 89 GLY A O 1
ATOM 661 N N . ILE A 1 90 ? -2.196 -11.481 -10.115 1.00 96.56 90 ILE A N 1
ATOM 662 C CA . ILE A 1 90 ? -1.748 -12.020 -11.415 1.00 96.56 90 ILE A CA 1
ATOM 663 C C . ILE A 1 90 ? -2.945 -12.269 -12.339 1.00 96.56 90 ILE A C 1
ATOM 665 O O . ILE A 1 90 ? -2.913 -11.902 -13.512 1.00 96.56 90 ILE A O 1
ATOM 669 N N . GLY A 1 91 ? -4.015 -12.878 -11.824 1.00 97.00 91 GLY A N 1
ATOM 670 C CA . GLY A 1 91 ? -5.220 -13.166 -12.597 1.00 97.00 91 GLY A CA 1
ATOM 671 C C . GLY A 1 91 ? -5.869 -11.905 -13.168 1.00 97.00 91 GLY A C 1
ATOM 672 O O . GLY A 1 91 ? -6.186 -11.868 -14.356 1.00 97.00 91 GLY A O 1
ATOM 673 N N . VAL A 1 92 ? -6.024 -10.857 -12.354 1.00 94.88 92 VAL A N 1
ATOM 674 C CA . VAL A 1 92 ? -6.585 -9.571 -12.802 1.00 94.88 92 VAL A CA 1
ATOM 675 C C . VAL A 1 92 ? -5.639 -8.871 -13.781 1.00 94.88 92 VAL A C 1
ATOM 677 O O . VAL A 1 92 ? -6.096 -8.382 -14.816 1.00 94.88 92 VAL A O 1
ATOM 680 N N . PHE A 1 93 ? -4.331 -8.874 -13.513 1.00 94.38 93 PHE A N 1
ATOM 681 C CA . PHE A 1 93 ? -3.329 -8.314 -14.421 1.00 94.38 93 PHE A CA 1
ATOM 682 C C . PHE A 1 93 ? -3.404 -8.974 -15.802 1.00 94.38 93 PHE A C 1
ATOM 684 O O . PHE A 1 93 ? -3.526 -8.287 -16.818 1.00 94.38 93 PHE A O 1
ATOM 691 N N . LEU A 1 94 ? -3.405 -10.309 -15.858 1.00 95.62 94 LEU A N 1
ATOM 692 C CA . LEU A 1 94 ? -3.500 -11.062 -17.108 1.00 95.62 94 LEU A CA 1
ATOM 693 C C . LEU A 1 94 ? -4.849 -10.864 -17.800 1.00 95.62 94 LEU A C 1
ATOM 695 O O . LEU A 1 94 ? -4.882 -10.760 -19.026 1.00 95.62 94 LEU A O 1
ATOM 699 N N . LEU A 1 95 ? -5.948 -10.782 -17.048 1.00 95.81 95 LEU A N 1
ATOM 700 C CA . LEU A 1 95 ? -7.282 -10.537 -17.599 1.00 95.81 95 LEU A CA 1
ATOM 701 C C . LEU A 1 95 ? -7.354 -9.199 -18.347 1.00 95.81 95 LEU A C 1
ATOM 703 O O . LEU A 1 95 ? -8.005 -9.117 -19.386 1.00 95.81 95 LEU A O 1
ATOM 707 N N . ILE A 1 96 ? -6.681 -8.167 -17.836 1.00 92.56 96 ILE A N 1
ATOM 708 C CA . ILE A 1 96 ? -6.671 -6.830 -18.440 1.00 92.56 96 ILE A CA 1
ATOM 709 C C . ILE A 1 96 ? -5.653 -6.746 -19.580 1.00 92.56 96 ILE A C 1
ATOM 711 O O . ILE A 1 96 ? -5.962 -6.230 -20.653 1.00 92.56 96 ILE A O 1
ATOM 715 N N . THR A 1 97 ? -4.440 -7.256 -19.370 1.00 93.88 97 THR A N 1
ATOM 716 C CA . THR A 1 97 ? -3.329 -7.072 -20.314 1.00 93.88 97 THR A CA 1
ATOM 717 C C . THR A 1 97 ? -3.371 -8.055 -21.484 1.00 93.88 97 THR A C 1
ATOM 719 O O . THR A 1 97 ? -3.137 -7.652 -22.621 1.00 93.88 97 THR A O 1
ATOM 722 N N . SER A 1 98 ? -3.757 -9.319 -21.282 1.00 95.94 98 SER A N 1
ATOM 723 C CA . SER A 1 98 ? -3.715 -10.327 -22.358 1.00 95.94 98 SER A CA 1
ATOM 724 C C . SER A 1 98 ? -4.586 -9.969 -23.570 1.00 95.94 98 SER A C 1
ATOM 726 O O . SER A 1 98 ? -4.091 -10.080 -24.692 1.00 95.94 98 SER A O 1
ATOM 728 N N . PRO A 1 99 ? -5.839 -9.489 -23.422 1.00 96.81 99 PRO A N 1
ATOM 729 C CA . PRO A 1 99 ? -6.631 -9.060 -24.574 1.00 96.81 99 PRO A CA 1
ATOM 730 C C . PRO A 1 99 ? -5.968 -7.921 -25.353 1.00 96.81 99 PRO A C 1
ATOM 732 O O . PRO A 1 99 ? -5.950 -7.956 -26.581 1.00 96.81 99 PRO A O 1
ATOM 735 N N . LEU A 1 100 ? -5.375 -6.949 -24.651 1.00 95.94 100 LEU A N 1
ATOM 736 C CA . LEU A 1 100 ? -4.672 -5.819 -25.264 1.00 95.94 100 LEU A CA 1
ATOM 737 C C . LEU A 1 100 ? -3.433 -6.283 -26.045 1.00 95.94 100 LEU A C 1
ATOM 739 O O . LEU A 1 100 ? -3.157 -5.769 -27.128 1.00 95.94 100 LEU A O 1
ATOM 743 N N . TYR A 1 101 ? -2.722 -7.288 -25.534 1.00 96.44 101 TYR A N 1
ATOM 744 C CA . TYR A 1 101 ? -1.596 -7.902 -26.233 1.00 96.44 101 TYR A CA 1
ATOM 745 C C . TYR A 1 101 ? -2.051 -8.624 -27.504 1.00 96.44 101 TYR A C 1
ATOM 747 O O . TYR A 1 101 ? -1.494 -8.407 -28.579 1.00 96.44 101 TYR A O 1
ATOM 755 N N . LEU A 1 102 ? -3.097 -9.450 -27.398 1.00 97.00 102 LEU A N 1
ATOM 756 C CA . LEU A 1 102 ? -3.591 -10.285 -28.496 1.00 97.00 102 LEU A CA 1
ATOM 757 C C . LEU A 1 102 ? -4.137 -9.467 -29.673 1.00 97.00 102 LEU A C 1
ATOM 759 O O . LEU A 1 102 ? -3.990 -9.884 -30.819 1.00 97.00 102 LEU A O 1
ATOM 763 N N . ILE A 1 103 ? -4.728 -8.296 -29.413 1.00 97.38 103 ILE A N 1
ATOM 764 C CA . ILE A 1 103 ? -5.180 -7.373 -30.470 1.00 97.38 103 ILE A CA 1
ATOM 765 C C . ILE A 1 103 ? -4.058 -6.468 -31.002 1.00 97.38 103 ILE A C 1
ATOM 767 O O . ILE A 1 103 ? -4.298 -5.645 -31.883 1.00 97.38 103 ILE A O 1
ATOM 771 N N . GLY A 1 104 ? -2.842 -6.588 -30.462 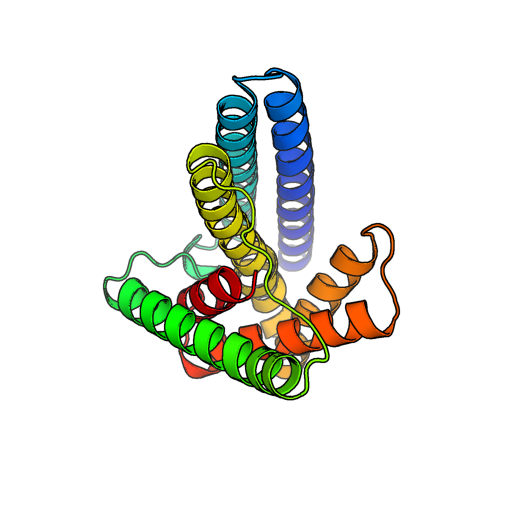1.00 96.06 104 GLY A N 1
ATOM 772 C CA . GLY A 1 104 ? -1.688 -5.786 -30.859 1.00 96.06 104 GLY A CA 1
ATOM 773 C C . GLY A 1 104 ? -1.721 -4.337 -30.368 1.00 96.06 104 GLY A C 1
ATOM 774 O O . GLY A 1 104 ? -1.023 -3.501 -30.940 1.00 96.06 104 GLY A O 1
ATOM 775 N N . ALA A 1 105 ? -2.502 -4.024 -29.325 1.00 96.56 105 ALA A N 1
ATOM 776 C CA . ALA A 1 105 ? -2.556 -2.684 -28.732 1.00 96.56 105 ALA A CA 1
ATOM 777 C C . ALA A 1 105 ? -1.263 -2.318 -27.984 1.00 96.56 105 ALA A C 1
ATOM 779 O O . ALA A 1 105 ? -0.961 -1.139 -27.816 1.00 96.56 105 ALA A O 1
ATOM 780 N N . TYR A 1 106 ? -0.482 -3.317 -27.570 1.00 94.12 106 TYR A N 1
ATOM 781 C CA . TYR A 1 106 ? 0.894 -3.135 -27.122 1.00 94.12 106 TYR A CA 1
ATOM 782 C C . TYR A 1 106 ? 1.758 -4.333 -27.523 1.00 94.12 106 TYR A C 1
ATOM 784 O O . TYR A 1 106 ? 1.256 -5.378 -27.939 1.00 94.12 106 TYR A O 1
ATOM 792 N N . ARG A 1 107 ? 3.078 -4.176 -27.404 1.00 92.12 107 ARG A N 1
ATOM 793 C CA . ARG A 1 107 ? 4.061 -5.238 -27.635 1.00 92.12 107 ARG A CA 1
ATOM 794 C C . ARG A 1 107 ? 4.972 -5.349 -26.423 1.00 92.12 107 ARG A C 1
ATOM 796 O O . ARG A 1 107 ? 5.283 -4.342 -25.795 1.00 92.12 107 ARG A O 1
ATOM 803 N N . LEU A 1 108 ? 5.384 -6.572 -26.113 1.00 89.19 108 LEU A N 1
ATOM 804 C CA . LEU A 1 108 ? 6.426 -6.825 -25.126 1.00 89.19 108 LEU A CA 1
ATOM 805 C C . LEU A 1 108 ? 7.778 -6.705 -25.826 1.00 89.19 108 LEU A C 1
ATOM 807 O O . LEU A 1 108 ? 8.004 -7.372 -26.835 1.00 89.19 108 LEU A O 1
ATOM 811 N N . ASP A 1 109 ? 8.638 -5.841 -25.301 1.00 85.31 109 ASP A N 1
ATOM 812 C CA . ASP A 1 109 ? 10.043 -5.767 -25.696 1.00 85.31 109 ASP A CA 1
ATOM 813 C C . ASP A 1 109 ? 10.885 -6.659 -24.768 1.00 85.31 109 ASP A C 1
ATOM 815 O O . ASP A 1 109 ? 10.422 -7.052 -23.695 1.00 85.31 109 ASP A O 1
ATOM 819 N N . SER A 1 110 ? 12.125 -6.977 -25.142 1.00 78.75 110 SER A N 1
ATOM 820 C CA . SER A 1 110 ? 13.007 -7.869 -24.372 1.00 78.75 110 SER A CA 1
ATOM 821 C C . SER A 1 110 ? 13.386 -7.343 -22.979 1.00 78.75 110 SER A C 1
ATOM 823 O O . SER A 1 110 ? 14.002 -8.070 -22.204 1.00 78.75 110 SER A O 1
ATOM 825 N N . GLY A 1 111 ? 13.012 -6.102 -22.647 1.00 74.31 111 GLY A N 1
ATOM 826 C CA . GLY A 1 111 ? 13.280 -5.477 -21.355 1.00 74.31 111 GLY A CA 1
ATOM 827 C C . GLY A 1 111 ? 14.775 -5.307 -21.069 1.00 74.31 111 GLY A C 1
ATOM 828 O O . GLY A 1 111 ? 15.622 -5.410 -21.959 1.00 74.31 111 GLY A O 1
ATOM 829 N N . ASN A 1 112 ? 15.110 -5.025 -19.809 1.00 71.62 112 ASN A N 1
ATOM 830 C CA . ASN A 1 112 ? 16.498 -4.955 -19.358 1.00 71.62 112 ASN A CA 1
ATOM 831 C C . ASN A 1 112 ? 17.038 -6.374 -19.111 1.00 71.62 112 ASN A C 1
ATOM 833 O O . ASN A 1 112 ? 16.554 -7.071 -18.223 1.00 71.62 112 ASN A O 1
ATOM 837 N N . ALA A 1 113 ? 18.060 -6.789 -19.865 1.00 78.62 113 ALA A N 1
ATOM 838 C CA . ALA A 1 113 ? 18.707 -8.091 -19.685 1.00 78.62 113 ALA A CA 1
ATOM 839 C C . ALA A 1 113 ? 19.545 -8.185 -18.392 1.00 78.62 113 ALA A C 1
ATOM 841 O O . ALA A 1 113 ? 19.985 -9.272 -18.014 1.00 78.62 113 ALA A O 1
ATOM 842 N N . ASN A 1 114 ? 19.793 -7.060 -17.713 1.00 86.19 114 ASN A N 1
ATOM 843 C CA . ASN A 1 114 ? 20.513 -7.047 -16.451 1.00 86.19 114 ASN A CA 1
ATOM 844 C C . ASN A 1 114 ? 19.602 -7.520 -15.309 1.00 86.19 114 ASN A C 1
ATOM 846 O O . ASN A 1 114 ? 18.612 -6.878 -14.955 1.00 86.19 114 ASN A O 1
ATOM 850 N N . ILE A 1 115 ? 19.990 -8.638 -14.702 1.00 87.62 115 ILE A N 1
ATOM 851 C CA . ILE A 1 115 ? 19.264 -9.266 -13.600 1.00 87.62 115 ILE A CA 1
ATOM 852 C C . ILE A 1 115 ? 19.268 -8.419 -12.319 1.00 87.62 115 ILE A C 1
ATOM 854 O O . ILE A 1 115 ? 18.340 -8.529 -11.521 1.00 87.62 115 ILE A O 1
ATOM 858 N N . VAL A 1 116 ? 20.2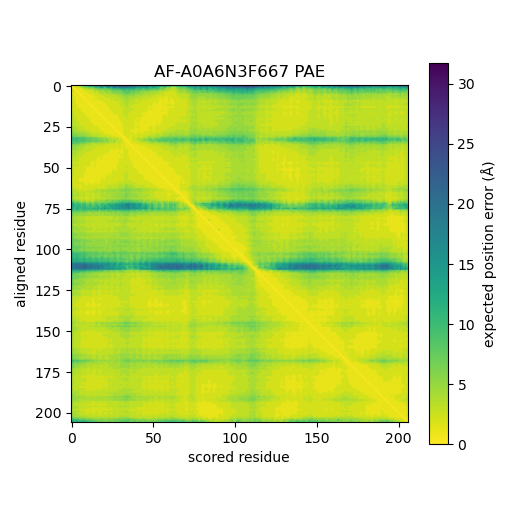79 -7.563 -12.119 1.00 89.38 116 VAL A N 1
ATOM 859 C CA . VAL A 1 116 ? 20.419 -6.772 -10.887 1.00 89.38 116 VAL A CA 1
ATOM 860 C C . VAL A 1 116 ? 19.278 -5.754 -10.753 1.00 89.38 116 VAL A C 1
ATOM 862 O O . VAL A 1 116 ? 18.523 -5.887 -9.791 1.00 89.38 116 VAL A O 1
ATOM 865 N N . PRO A 1 117 ? 19.041 -4.826 -11.706 1.00 87.31 117 PRO A N 1
ATOM 866 C CA . PRO A 1 117 ? 17.891 -3.924 -11.646 1.00 87.31 117 PRO A CA 1
ATOM 867 C C . PRO A 1 117 ? 16.550 -4.651 -11.541 1.00 87.31 117 PRO A C 1
ATOM 869 O O . PRO A 1 117 ? 15.678 -4.194 -10.815 1.00 87.31 117 PRO A O 1
ATOM 872 N N . LEU A 1 118 ? 16.392 -5.799 -12.213 1.00 87.75 118 LEU A N 1
ATOM 873 C CA . LEU A 1 118 ? 15.152 -6.575 -12.156 1.00 87.75 118 LEU A CA 1
ATOM 874 C C . LEU A 1 118 ? 14.861 -7.082 -10.736 1.00 87.75 118 LEU A C 1
ATOM 876 O O . LEU A 1 118 ? 13.763 -6.876 -10.219 1.00 87.75 118 LEU A O 1
ATOM 880 N N . ILE A 1 119 ? 15.844 -7.721 -10.092 1.00 89.81 119 ILE A N 1
ATOM 881 C CA . ILE A 1 119 ? 15.705 -8.214 -8.715 1.00 89.81 119 ILE A CA 1
ATOM 882 C C . ILE A 1 119 ? 15.524 -7.044 -7.747 1.00 89.81 119 ILE A C 1
ATOM 884 O O . ILE A 1 119 ? 14.679 -7.121 -6.855 1.00 89.81 119 ILE A O 1
ATOM 888 N N . THR A 1 120 ? 16.282 -5.958 -7.927 1.00 91.69 120 THR A N 1
ATOM 889 C CA . THR A 1 120 ? 16.141 -4.755 -7.106 1.00 91.69 120 THR A CA 1
ATOM 890 C C . THR A 1 120 ? 14.720 -4.210 -7.206 1.00 91.69 120 THR A C 1
ATOM 892 O O . THR A 1 120 ? 14.047 -4.139 -6.184 1.00 91.69 120 THR A O 1
ATOM 895 N N . SER A 1 121 ? 14.208 -3.924 -8.407 1.00 89.62 121 SER A N 1
ATOM 896 C CA . SER A 1 121 ? 12.834 -3.444 -8.606 1.00 89.62 121 SER A CA 1
ATOM 897 C C . SER A 1 121 ? 11.791 -4.391 -8.019 1.00 89.62 121 SER A C 1
ATOM 899 O O . SER A 1 121 ? 10.863 -3.927 -7.364 1.00 89.62 121 SER A O 1
ATOM 901 N N . PHE A 1 122 ? 11.957 -5.706 -8.177 1.00 89.81 122 PHE A N 1
ATOM 902 C CA . PHE A 1 122 ? 11.032 -6.683 -7.602 1.00 89.81 122 PHE A CA 1
ATOM 903 C C . PHE A 1 122 ? 10.964 -6.595 -6.068 1.00 89.81 122 PHE A C 1
ATOM 905 O O . PHE A 1 122 ? 9.877 -6.537 -5.495 1.00 89.81 122 PHE A O 1
ATOM 912 N N . ILE A 1 123 ? 12.115 -6.512 -5.391 1.00 91.50 123 ILE A N 1
ATOM 913 C CA . ILE A 1 123 ? 12.177 -6.340 -3.929 1.00 91.50 123 ILE A CA 1
ATOM 914 C C . ILE A 1 123 ? 11.543 -5.008 -3.507 1.00 91.50 123 ILE A C 1
ATOM 916 O O . ILE A 1 123 ? 10.811 -4.956 -2.516 1.00 91.50 123 ILE A O 1
ATOM 920 N N . LEU A 1 124 ? 11.800 -3.936 -4.260 1.00 93.12 124 LEU A N 1
ATOM 921 C CA . LEU A 1 124 ? 11.233 -2.616 -3.986 1.00 93.12 124 LEU A CA 1
ATOM 922 C C . LEU A 1 124 ? 9.707 -2.619 -4.111 1.00 93.12 124 LEU A C 1
ATOM 924 O O . LEU A 1 124 ? 9.032 -2.125 -3.212 1.00 93.12 124 LEU A O 1
ATOM 928 N N . PHE A 1 125 ? 9.149 -3.221 -5.162 1.00 91.62 125 PHE A N 1
ATOM 929 C CA . PHE A 1 125 ? 7.697 -3.281 -5.350 1.00 91.62 125 PHE A CA 1
ATOM 930 C C . PHE A 1 125 ? 6.989 -4.131 -4.296 1.00 91.62 125 PHE A C 1
ATOM 932 O O . PHE A 1 125 ? 5.860 -3.805 -3.924 1.00 91.62 125 PHE A O 1
ATOM 939 N N . ILE A 1 126 ? 7.659 -5.148 -3.738 1.00 95.06 126 ILE A N 1
ATOM 940 C CA . ILE A 1 126 ? 7.159 -5.854 -2.551 1.00 95.06 126 ILE A CA 1
ATOM 941 C C . ILE A 1 126 ? 7.021 -4.887 -1.372 1.00 95.06 126 ILE A C 1
ATOM 943 O O . ILE A 1 126 ? 5.973 -4.844 -0.725 1.00 95.06 126 ILE A O 1
ATOM 947 N N . ALA A 1 127 ? 8.067 -4.105 -1.094 1.00 95.06 127 ALA A N 1
ATOM 948 C CA . ALA A 1 127 ? 8.071 -3.153 0.011 1.00 95.06 127 ALA A CA 1
ATOM 949 C C . ALA A 1 127 ? 7.038 -2.032 -0.175 1.00 95.06 127 ALA A C 1
ATOM 951 O O . ALA A 1 127 ? 6.337 -1.709 0.781 1.00 95.06 127 ALA A O 1
ATOM 952 N N . VAL A 1 128 ? 6.921 -1.483 -1.389 1.00 93.19 128 VAL A N 1
ATOM 953 C CA . VAL A 1 128 ? 5.945 -0.439 -1.743 1.00 93.19 128 VAL A CA 1
ATOM 954 C C . VAL A 1 128 ? 4.519 -0.964 -1.606 1.00 93.19 128 VAL A C 1
ATOM 956 O O . VAL A 1 128 ? 3.733 -0.392 -0.856 1.00 93.19 128 VAL A O 1
ATOM 959 N N . GLY A 1 129 ? 4.192 -2.094 -2.242 1.00 95.06 129 GLY A N 1
ATOM 960 C CA . GLY A 1 129 ? 2.849 -2.672 -2.150 1.00 95.06 129 GLY A CA 1
ATOM 961 C C . GLY A 1 129 ? 2.458 -2.979 -0.701 1.00 95.06 129 GLY A C 1
ATOM 962 O O . GLY A 1 129 ? 1.349 -2.671 -0.268 1.00 95.06 129 GLY A O 1
ATOM 963 N N . ALA A 1 130 ? 3.389 -3.515 0.095 1.00 96.25 130 ALA A N 1
ATOM 964 C CA . ALA A 1 130 ? 3.143 -3.785 1.507 1.00 96.25 130 ALA A CA 1
ATOM 965 C C . ALA A 1 130 ? 2.963 -2.508 2.349 1.00 96.25 130 ALA A C 1
ATOM 967 O O . ALA A 1 130 ? 2.051 -2.457 3.181 1.00 96.25 130 ALA A O 1
ATOM 968 N N . SER A 1 131 ? 3.810 -1.488 2.168 1.00 96.44 131 SER A N 1
ATOM 969 C CA . SER A 1 131 ? 3.733 -0.249 2.953 1.00 96.44 131 SER A CA 1
ATOM 970 C C . SER A 1 131 ? 2.480 0.560 2.619 1.00 96.44 131 SER A C 1
ATOM 972 O O . SER A 1 131 ? 1.829 1.078 3.531 1.00 96.44 131 SER A O 1
ATOM 974 N N . GLU A 1 132 ? 2.084 0.607 1.348 1.00 97.56 132 GLU A N 1
ATOM 975 C CA . GLU A 1 132 ? 0.864 1.277 0.910 1.00 97.56 132 GLU A CA 1
ATOM 976 C C . GLU A 1 132 ? -0.388 0.571 1.432 1.00 97.56 132 GLU A C 1
ATOM 978 O O . GLU A 1 132 ? -1.244 1.215 2.044 1.00 97.56 132 GLU A O 1
ATOM 983 N N . GLU A 1 133 ? -0.505 -0.752 1.288 1.00 98.00 133 GLU A N 1
ATOM 984 C CA . GLU A 1 133 ? -1.657 -1.470 1.847 1.00 98.00 133 GLU A CA 1
ATOM 985 C C . GLU A 1 133 ? -1.747 -1.304 3.366 1.00 98.00 133 GLU A C 1
ATOM 987 O O . GLU A 1 133 ? -2.832 -1.070 3.907 1.00 98.00 133 GLU A O 1
ATOM 992 N N . LEU A 1 134 ? -0.614 -1.327 4.066 1.00 97.69 134 LEU A N 1
ATOM 993 C CA . LEU A 1 134 ? -0.584 -1.093 5.504 1.00 97.69 134 LEU A CA 1
ATOM 994 C C . LEU A 1 134 ? -1.035 0.329 5.879 1.00 97.69 134 LEU A C 1
ATOM 996 O O . LEU A 1 134 ? -1.789 0.496 6.841 1.00 97.69 134 LEU A O 1
ATOM 1000 N N . LEU A 1 135 ? -0.644 1.351 5.114 1.00 98.06 135 LEU A N 1
ATOM 1001 C CA . LEU A 1 135 ? -1.090 2.729 5.328 1.00 98.06 135 LEU A CA 1
ATOM 1002 C C . LEU A 1 135 ? -2.593 2.887 5.056 1.00 98.06 135 LEU A C 1
ATOM 1004 O O . LEU A 1 135 ? -3.343 3.390 5.895 1.00 98.06 135 LEU A O 1
ATOM 1008 N N . PHE A 1 136 ? -3.051 2.470 3.879 1.00 98.25 136 PHE A N 1
ATOM 1009 C CA . PHE A 1 136 ? -4.404 2.773 3.420 1.00 98.25 136 PHE A CA 1
ATOM 1010 C C . PHE A 1 136 ? -5.443 1.817 3.994 1.00 98.25 136 PHE A C 1
ATOM 1012 O O . PHE A 1 136 ? -6.502 2.257 4.449 1.00 98.25 136 PHE A O 1
ATOM 1019 N N . ARG A 1 137 ? -5.170 0.514 3.996 1.00 97.31 137 ARG A N 1
ATOM 1020 C CA . ARG A 1 137 ? -6.142 -0.512 4.395 1.00 97.31 137 ARG A CA 1
ATOM 1021 C C . ARG A 1 137 ? -5.919 -0.953 5.834 1.00 97.31 137 ARG A C 1
ATOM 1023 O O . ARG A 1 137 ? -6.884 -1.150 6.566 1.00 97.31 137 ARG A O 1
ATOM 1030 N N . GLY A 1 138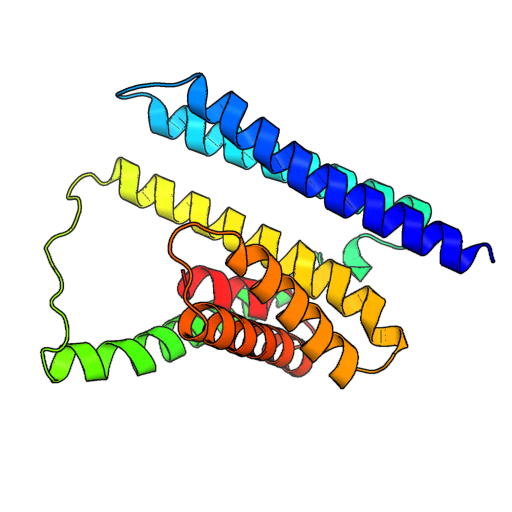 ? -4.663 -1.050 6.255 1.00 96.62 138 GLY A N 1
ATOM 1031 C CA . GLY A 1 138 ? -4.328 -1.354 7.641 1.00 96.62 138 GLY A CA 1
ATOM 1032 C C . GLY A 1 138 ? -4.695 -0.216 8.591 1.00 96.62 138 GLY A C 1
ATOM 1033 O O . GLY A 1 138 ? -5.417 -0.419 9.565 1.00 96.62 138 GLY A O 1
ATOM 1034 N N . PHE A 1 139 ? -4.243 1.003 8.292 1.00 97.50 139 PHE A N 1
ATOM 1035 C CA . PHE A 1 139 ? -4.457 2.160 9.159 1.00 97.50 139 PHE A CA 1
ATOM 1036 C C . PHE A 1 139 ? -5.707 2.972 8.779 1.00 97.50 139 PHE A C 1
ATOM 1038 O O . PHE A 1 139 ? -6.668 2.988 9.546 1.00 97.50 139 PHE A O 1
ATOM 1045 N N . PHE A 1 140 ? -5.764 3.628 7.613 1.00 97.62 140 PHE A N 1
ATOM 1046 C CA . PHE A 1 140 ? -6.872 4.553 7.306 1.00 97.62 140 PHE A CA 1
ATOM 1047 C C . PHE A 1 140 ? -8.248 3.886 7.243 1.00 97.62 140 PHE A C 1
ATOM 1049 O O . PHE A 1 140 ? -9.194 4.381 7.859 1.00 97.62 140 PHE A O 1
ATOM 1056 N N . GLN A 1 141 ? -8.372 2.759 6.540 1.00 97.25 141 GLN A N 1
ATOM 1057 C CA . GLN A 1 141 ? -9.636 2.028 6.456 1.00 97.25 141 GLN A CA 1
ATOM 1058 C C . GLN A 1 141 ? -10.107 1.597 7.849 1.00 97.25 141 GLN A C 1
ATOM 1060 O O . GLN A 1 141 ? -11.275 1.802 8.169 1.00 97.25 141 GLN A O 1
ATOM 1065 N N . HIS A 1 142 ? -9.207 1.100 8.708 1.00 94.56 142 HIS A N 1
ATOM 1066 C CA . HIS A 1 142 ? -9.531 0.731 10.091 1.00 94.56 142 HIS A CA 1
ATOM 1067 C C . HIS A 1 142 ? -10.131 1.888 10.891 1.00 94.56 142 HIS A C 1
ATOM 1069 O O . HIS A 1 142 ? -11.146 1.723 11.569 1.00 94.56 142 HIS A O 1
ATOM 1075 N N . GLN A 1 143 ? -9.565 3.090 10.772 1.00 94.62 143 GLN A N 1
ATOM 1076 C CA . GLN A 1 143 ? -10.104 4.266 11.464 1.00 94.62 143 GLN A CA 1
ATOM 1077 C C . GLN A 1 143 ? -11.499 4.637 10.948 1.00 94.62 143 GLN A C 1
ATOM 1079 O O . GLN A 1 143 ? -12.392 5.004 11.725 1.00 94.62 143 GLN A O 1
ATOM 1084 N N . LEU A 1 144 ? -11.707 4.494 9.640 1.00 96.44 144 LEU A N 1
ATOM 1085 C CA . LEU A 1 144 ? -12.968 4.811 8.986 1.00 96.44 144 LEU A CA 1
ATOM 1086 C C . LEU A 1 144 ? -14.064 3.760 9.226 1.00 96.44 144 LEU A C 1
ATOM 1088 O O . LEU A 1 144 ? -15.238 4.086 9.049 1.00 96.44 144 LEU A O 1
ATOM 1092 N N . LEU A 1 145 ? -13.736 2.544 9.694 1.00 94.62 145 LEU A N 1
ATOM 1093 C CA . LEU A 1 145 ? -14.729 1.496 9.999 1.00 94.62 145 LEU A CA 1
ATOM 1094 C C . LEU A 1 145 ? -15.787 1.956 11.006 1.00 94.62 145 LEU A C 1
ATOM 1096 O O . LEU A 1 145 ? -16.926 1.497 10.957 1.00 94.62 145 LEU A O 1
ATOM 1100 N N . SER A 1 146 ? -15.439 2.899 11.885 1.00 92.50 146 SER A N 1
ATOM 1101 C CA . SER A 1 146 ? -16.383 3.493 12.839 1.00 92.50 146 SER A CA 1
ATOM 1102 C C . SER A 1 146 ? -17.549 4.250 12.184 1.00 92.50 146 SER A C 1
ATOM 1104 O O . SER A 1 146 ? -18.581 4.432 12.826 1.00 92.50 146 SER A O 1
ATOM 1106 N N . PHE A 1 147 ? -17.414 4.638 10.913 1.00 95.31 147 PHE A N 1
ATOM 1107 C CA . PHE A 1 147 ? -18.463 5.271 10.106 1.00 95.31 147 PHE A CA 1
ATOM 1108 C C . PHE A 1 147 ? -19.196 4.276 9.190 1.00 95.31 147 PHE A C 1
ATOM 1110 O O . PHE A 1 147 ? -20.134 4.651 8.493 1.00 95.31 147 PHE A O 1
ATOM 1117 N N . GLY A 1 148 ? -18.800 3.002 9.204 1.00 97.25 148 GLY A N 1
ATOM 1118 C CA . GLY A 1 148 ? -19.400 1.928 8.418 1.00 97.25 148 GLY A CA 1
ATOM 1119 C C . GLY A 1 148 ? -18.475 1.393 7.316 1.00 97.25 148 GLY A C 1
ATOM 1120 O O . GLY A 1 148 ? -17.608 2.110 6.811 1.00 97.25 148 GLY A O 1
ATOM 1121 N N . PRO A 1 149 ? -18.665 0.127 6.902 1.00 96.25 149 PRO A N 1
ATOM 1122 C CA . PRO A 1 149 ? -17.740 -0.572 6.005 1.00 96.25 149 PRO A CA 1
ATOM 1123 C C . PRO A 1 149 ? -17.657 0.058 4.609 1.00 96.25 149 PRO A C 1
ATOM 1125 O O . PRO A 1 149 ? -16.578 0.121 4.021 1.00 96.25 149 PRO A O 1
ATOM 1128 N N . LEU A 1 150 ? -18.777 0.577 4.094 1.00 97.62 150 LEU A N 1
ATOM 1129 C CA . LEU A 1 150 ? -18.814 1.249 2.795 1.00 97.62 150 LEU A CA 1
ATOM 1130 C C . LEU A 1 150 ? -18.024 2.565 2.814 1.00 97.62 150 LEU A C 1
ATOM 1132 O O . LEU A 1 150 ? -17.243 2.824 1.902 1.00 97.62 150 LEU A O 1
ATOM 1136 N N . ILE A 1 151 ? -18.183 3.368 3.873 1.00 98.00 151 ILE A N 1
ATOM 1137 C CA . ILE A 1 151 ? -17.438 4.625 4.046 1.00 98.00 151 ILE A CA 1
ATOM 1138 C C . ILE A 1 151 ? -15.948 4.336 4.215 1.00 98.00 151 ILE A C 1
ATOM 1140 O O . ILE A 1 151 ? -15.123 5.033 3.634 1.00 98.00 151 ILE A O 1
ATOM 1144 N N . ALA A 1 152 ? -15.597 3.285 4.954 1.00 97.81 152 ALA A N 1
ATOM 1145 C CA . ALA 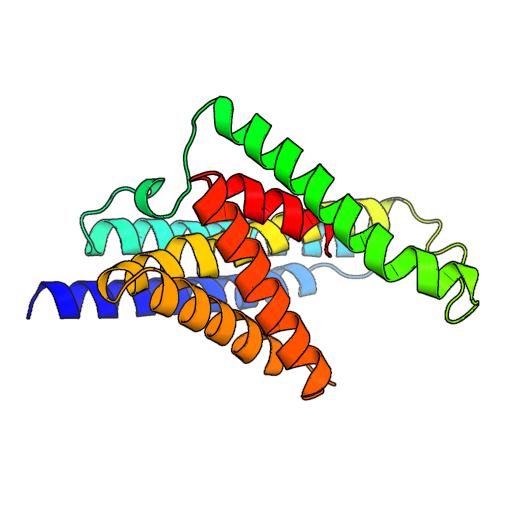A 1 152 ? -14.211 2.880 5.127 1.00 97.81 152 ALA A CA 1
ATOM 1146 C C . ALA A 1 152 ? -13.542 2.461 3.815 1.00 97.81 152 ALA A C 1
ATOM 1148 O O . ALA A 1 152 ? -12.435 2.918 3.530 1.00 97.81 152 ALA A O 1
ATOM 1149 N N . MET A 1 153 ? -14.234 1.666 2.995 1.00 98.25 153 MET A N 1
ATOM 1150 C CA . MET A 1 153 ? -13.752 1.260 1.674 1.00 98.25 153 MET A CA 1
ATOM 1151 C C . MET A 1 153 ? -13.579 2.461 0.744 1.00 98.25 153 MET A C 1
ATOM 1153 O O . MET A 1 153 ? -12.489 2.680 0.222 1.00 98.25 153 MET A O 1
ATOM 1157 N N . ILE A 1 154 ? -14.636 3.260 0.563 1.00 98.56 154 ILE A N 1
ATOM 1158 C CA . ILE A 1 154 ? -14.617 4.403 -0.360 1.00 98.56 154 ILE A CA 1
ATOM 1159 C C . ILE A 1 154 ? -13.617 5.459 0.114 1.00 98.56 154 ILE A C 1
ATOM 1161 O O . ILE A 1 154 ? -12.852 5.981 -0.689 1.00 98.56 154 ILE A O 1
ATOM 1165 N N . GLY A 1 155 ? -13.600 5.769 1.410 1.00 98.44 155 GLY A N 1
ATOM 1166 C CA . GLY A 1 155 ? -12.714 6.781 1.976 1.00 98.44 155 GLY A CA 1
ATOM 1167 C C . GLY A 1 155 ? -11.243 6.386 1.880 1.00 98.44 155 GLY A C 1
ATOM 1168 O O . GLY A 1 155 ? -10.429 7.199 1.451 1.00 98.44 155 GLY A O 1
ATOM 1169 N N . SER A 1 156 ? -10.899 5.135 2.200 1.00 98.31 156 SER A N 1
ATOM 1170 C CA . SER A 1 156 ? -9.530 4.631 2.037 1.00 98.31 156 SER A CA 1
ATOM 1171 C C . SER A 1 156 ? -9.095 4.619 0.566 1.00 98.31 156 SER A C 1
ATOM 1173 O O . SER A 1 156 ? -8.032 5.145 0.235 1.00 98.31 156 SER A O 1
ATOM 1175 N N . ALA A 1 157 ? -9.950 4.122 -0.335 1.00 98.62 157 ALA A N 1
ATOM 1176 C CA . ALA A 1 157 ? -9.689 4.114 -1.774 1.00 98.62 157 ALA A CA 1
ATOM 1177 C C . ALA A 1 157 ? -9.526 5.528 -2.356 1.00 98.62 157 ALA A C 1
ATOM 1179 O O . ALA A 1 157 ? -8.672 5.757 -3.213 1.00 98.62 157 ALA A O 1
ATOM 1180 N N . ALA A 1 158 ? -10.319 6.492 -1.881 1.00 98.62 158 ALA A N 1
ATOM 1181 C CA . ALA A 1 158 ? -10.207 7.887 -2.288 1.00 98.62 158 ALA A CA 1
ATOM 1182 C C . ALA A 1 158 ? -8.885 8.503 -1.818 1.00 98.62 158 ALA A C 1
ATOM 1184 O O . ALA A 1 158 ? -8.214 9.152 -2.612 1.00 98.62 158 ALA A O 1
ATOM 1185 N N . LEU A 1 159 ? -8.474 8.268 -0.566 1.00 98.06 159 LEU A N 1
ATOM 1186 C CA . LEU A 1 159 ? -7.176 8.734 -0.061 1.00 98.06 159 LEU A CA 1
ATOM 1187 C C . LEU A 1 159 ? -6.009 8.145 -0.867 1.00 98.06 159 LEU A C 1
ATOM 1189 O O . LEU A 1 159 ? -5.093 8.883 -1.230 1.00 98.06 159 LEU A O 1
ATOM 1193 N N . PHE A 1 160 ? -6.074 6.850 -1.188 1.00 98.00 160 PHE A N 1
ATOM 1194 C CA . PHE A 1 160 ? -5.095 6.162 -2.033 1.00 98.00 160 PHE A CA 1
ATOM 1195 C C . PHE A 1 160 ? -4.971 6.825 -3.411 1.00 98.00 160 PHE A C 1
ATOM 1197 O O . PHE A 1 160 ? -3.878 7.218 -3.822 1.00 98.00 160 PHE A O 1
ATOM 1204 N N . ALA A 1 161 ? -6.101 7.031 -4.091 1.00 98.25 161 ALA A N 1
ATOM 1205 C CA . ALA A 1 161 ? -6.142 7.650 -5.412 1.00 98.25 161 ALA A CA 1
ATOM 1206 C C . ALA A 1 161 ? -5.714 9.124 -5.409 1.00 98.25 161 ALA A C 1
ATOM 1208 O O . ALA A 1 161 ? -5.009 9.559 -6.317 1.00 98.25 161 ALA A O 1
ATOM 1209 N N . LEU A 1 162 ? -6.109 9.895 -4.392 1.00 96.75 162 LEU A N 1
ATOM 1210 C CA . LEU A 1 162 ? -5.753 11.311 -4.277 1.00 96.75 162 LEU A CA 1
ATOM 1211 C C . LEU A 1 162 ? -4.249 11.508 -4.093 1.00 96.75 162 LEU A C 1
ATOM 1213 O O . LEU A 1 162 ? -3.685 12.395 -4.727 1.00 96.75 162 LEU A O 1
ATOM 1217 N N . LEU A 1 163 ? -3.599 10.676 -3.273 1.00 94.19 163 LEU A N 1
ATOM 1218 C CA . LEU A 1 163 ? -2.146 10.738 -3.111 1.00 94.19 163 LEU A CA 1
ATOM 1219 C C . LEU A 1 163 ? -1.419 10.365 -4.403 1.00 94.19 163 LEU A C 1
ATOM 1221 O O . LEU A 1 163 ? -0.482 11.056 -4.787 1.00 94.19 163 LEU A O 1
ATOM 1225 N N . HIS A 1 164 ? -1.911 9.365 -5.133 1.00 94.44 164 HIS A N 1
ATOM 1226 C CA . HIS A 1 164 ? -1.382 9.044 -6.458 1.00 94.44 164 HIS A CA 1
ATOM 1227 C C . HIS A 1 164 ? -1.616 10.156 -7.480 1.00 94.44 164 HIS A C 1
ATOM 1229 O O . HIS A 1 164 ? -0.793 10.346 -8.366 1.00 94.44 164 HIS A O 1
ATOM 1235 N N . GLY A 1 165 ? -2.700 10.924 -7.356 1.00 95.00 165 GLY A N 1
ATOM 1236 C CA . GLY A 1 165 ? -2.974 12.087 -8.201 1.00 95.00 165 GLY A CA 1
ATOM 1237 C C . GLY A 1 165 ? -1.934 13.207 -8.089 1.00 95.00 165 GLY A C 1
ATOM 1238 O O . GLY A 1 165 ? -1.917 14.087 -8.945 1.00 95.00 165 GLY A O 1
ATOM 1239 N N . LEU A 1 166 ? -1.060 13.170 -7.075 1.00 93.25 166 LEU A N 1
ATOM 1240 C CA . LEU A 1 166 ? 0.082 14.079 -6.935 1.00 93.25 166 LEU A CA 1
ATOM 1241 C C . LEU A 1 166 ? 1.282 13.669 -7.802 1.00 93.25 166 LEU A C 1
ATOM 1243 O O . LEU A 1 166 ? 2.224 14.451 -7.938 1.00 93.25 166 LEU A O 1
ATOM 1247 N N . ASN A 1 167 ? 1.262 12.467 -8.387 1.00 93.62 167 ASN A N 1
ATOM 1248 C CA . ASN A 1 167 ? 2.328 12.014 -9.270 1.00 93.62 167 ASN A CA 1
ATOM 1249 C C . ASN A 1 167 ? 2.348 12.833 -10.574 1.00 93.62 167 ASN A C 1
ATOM 1251 O O . ASN A 1 167 ? 1.298 13.265 -11.068 1.00 93.62 167 ASN A O 1
ATOM 1255 N N . PRO A 1 168 ? 3.531 13.028 -11.184 1.00 94.19 168 PRO A N 1
ATOM 1256 C CA . PRO A 1 168 ? 3.626 13.659 -12.493 1.00 94.19 168 PRO A CA 1
ATOM 1257 C C . PRO A 1 168 ? 2.805 12.906 -13.549 1.00 94.19 168 PRO A C 1
ATOM 1259 O O . PRO A 1 168 ? 2.741 11.680 -13.542 1.00 94.19 168 PRO A O 1
ATOM 1262 N N . ASN A 1 169 ? 2.234 13.641 -14.506 1.00 94.19 169 ASN A N 1
ATOM 1263 C CA . ASN A 1 169 ? 1.518 13.097 -15.672 1.00 94.19 169 ASN A CA 1
ATOM 1264 C C . ASN A 1 169 ? 0.229 12.307 -15.363 1.00 94.19 169 ASN A C 1
ATOM 1266 O O . ASN A 1 169 ? -0.248 11.543 -16.205 1.00 94.19 169 ASN A O 1
ATOM 1270 N N . MET A 1 170 ? -0.375 12.508 -14.191 1.00 95.56 170 MET A N 1
ATOM 1271 C CA . MET A 1 170 ? -1.636 11.855 -13.843 1.00 95.56 170 MET A CA 1
ATOM 1272 C C . MET A 1 170 ? -2.833 12.460 -14.578 1.00 95.56 170 MET A C 1
ATOM 1274 O O . MET A 1 170 ? -3.067 13.667 -14.559 1.00 95.56 170 MET A O 1
ATOM 1278 N N . THR A 1 171 ? -3.635 11.594 -15.199 1.00 96.75 171 THR A N 1
ATOM 1279 C CA . THR A 1 171 ? -4.923 11.963 -15.801 1.00 96.75 171 THR A CA 1
ATOM 1280 C C . THR A 1 171 ? -6.074 11.621 -14.863 1.00 96.75 171 THR A C 1
ATOM 1282 O O . THR A 1 171 ? -5.951 10.748 -14.002 1.00 96.75 171 THR A O 1
ATOM 1285 N N . PHE A 1 172 ? -7.238 12.243 -15.073 1.00 96.38 172 PHE A N 1
ATOM 1286 C CA . PHE A 1 172 ? -8.454 11.873 -14.344 1.00 96.38 172 PHE A CA 1
ATOM 1287 C C . PHE A 1 172 ? -8.774 10.375 -14.477 1.00 96.38 172 PHE A C 1
ATOM 1289 O O . PHE A 1 172 ? -9.095 9.724 -13.487 1.00 96.38 172 PHE A O 1
ATOM 1296 N N . LEU A 1 173 ? -8.628 9.810 -15.683 1.00 97.06 173 LEU A N 1
ATOM 1297 C CA . LEU A 1 173 ? -8.869 8.387 -15.925 1.00 97.06 173 LEU A CA 1
ATOM 1298 C C . LEU A 1 173 ? -7.886 7.497 -15.150 1.00 97.06 173 LEU A C 1
ATOM 1300 O O . LEU A 1 173 ? -8.294 6.465 -14.621 1.00 97.06 173 LEU A O 1
ATOM 1304 N N . ALA A 1 174 ? -6.612 7.888 -15.052 1.00 95.56 174 ALA A N 1
ATOM 1305 C CA . ALA A 1 174 ? -5.623 7.154 -14.265 1.00 95.56 174 ALA A CA 1
ATOM 1306 C C . ALA A 1 174 ? -5.978 7.175 -12.769 1.00 95.56 174 ALA A C 1
ATOM 1308 O O . ALA A 1 174 ? -6.075 6.119 -12.151 1.00 95.56 174 ALA A O 1
ATOM 1309 N N . VAL A 1 175 ? -6.275 8.353 -12.207 1.00 97.88 175 VAL A N 1
ATOM 1310 C CA . VAL A 1 175 ? -6.688 8.495 -10.797 1.00 97.88 175 VAL A CA 1
ATOM 1311 C C . VAL A 1 175 ? -7.968 7.706 -10.508 1.00 97.88 175 VAL A C 1
ATOM 1313 O O . VAL A 1 175 ? -8.064 7.034 -9.483 1.00 97.88 175 VAL A O 1
ATOM 1316 N N . PHE A 1 176 ? -8.939 7.725 -11.423 1.00 98.19 176 PHE A N 1
ATOM 1317 C CA . PHE A 1 176 ? -10.175 6.961 -11.269 1.00 98.19 176 PHE A CA 1
ATOM 1318 C C . PHE A 1 176 ? -9.932 5.444 -11.281 1.00 98.19 176 PHE A C 1
ATOM 1320 O O . PHE A 1 176 ? -10.500 4.732 -10.458 1.00 98.19 176 PHE A O 1
ATOM 1327 N N . ASN A 1 177 ? -9.043 4.935 -12.140 1.00 96.69 177 ASN A N 1
ATOM 1328 C CA . ASN A 1 177 ? -8.662 3.517 -12.108 1.00 96.69 177 ASN A CA 1
ATOM 1329 C C . ASN A 1 177 ? -7.944 3.140 -10.805 1.00 96.69 177 ASN A C 1
ATOM 1331 O O . ASN A 1 177 ? -8.231 2.088 -10.238 1.00 96.69 177 ASN A O 1
ATOM 1335 N N . ILE A 1 178 ? -7.080 4.015 -10.283 1.00 97.19 178 ILE A N 1
ATOM 1336 C CA . ILE A 1 178 ? -6.428 3.811 -8.981 1.00 97.19 178 ILE A CA 1
ATOM 1337 C C . ILE A 1 178 ? -7.463 3.784 -7.851 1.00 97.19 178 ILE A C 1
ATOM 1339 O O . ILE A 1 178 ? -7.360 2.960 -6.947 1.00 97.19 178 ILE A O 1
ATOM 1343 N N . PHE A 1 179 ? -8.509 4.611 -7.917 1.00 98.62 179 PHE A N 1
ATOM 1344 C CA . PHE A 1 179 ? -9.629 4.543 -6.975 1.00 98.62 179 PHE A CA 1
ATOM 1345 C C . PHE A 1 179 ? -10.368 3.195 -7.042 1.00 98.62 179 PHE A C 1
ATOM 1347 O O . PHE A 1 179 ? -10.709 2.623 -6.002 1.00 98.62 179 PHE A O 1
ATOM 1354 N N . LEU A 1 180 ? -10.587 2.651 -8.244 1.00 98.06 180 LEU A N 1
ATOM 1355 C CA . LEU A 1 180 ? -11.211 1.335 -8.417 1.00 98.06 180 LEU A CA 1
ATOM 1356 C C . LEU A 1 180 ? -10.322 0.198 -7.894 1.00 98.06 180 LEU A C 1
ATOM 1358 O O . LEU A 1 180 ? -10.826 -0.676 -7.189 1.00 98.06 180 LEU A O 1
ATOM 1362 N N . ALA A 1 181 ? -9.011 0.239 -8.153 1.00 97.50 181 ALA A N 1
ATOM 1363 C CA . ALA A 1 181 ? -8.039 -0.677 -7.545 1.00 97.50 181 ALA A CA 1
ATOM 1364 C C . ALA A 1 181 ? -8.045 -0.549 -6.007 1.00 97.50 181 ALA A C 1
ATOM 1366 O O . ALA A 1 181 ? -8.082 -1.542 -5.280 1.00 97.50 181 ALA A O 1
ATOM 1367 N N . GLY A 1 182 ? -8.148 0.693 -5.527 1.00 98.19 182 GLY A N 1
ATOM 1368 C CA . GLY A 1 182 ? -8.486 1.103 -4.168 1.00 98.19 182 GLY A CA 1
ATOM 1369 C C . GLY A 1 182 ? -9.568 0.239 -3.525 1.00 98.19 182 GLY A C 1
ATOM 1370 O O . GLY A 1 182 ? -9.330 -0.477 -2.545 1.00 98.19 182 GLY A O 1
ATOM 1371 N N . CYS A 1 183 ? -10.757 0.309 -4.127 1.00 98.50 183 CYS A N 1
ATOM 1372 C CA . CYS A 1 183 ? -11.947 -0.431 -3.720 1.00 98.50 183 CYS A CA 1
ATOM 1373 C C . CYS A 1 183 ? -11.755 -1.948 -3.839 1.00 98.50 183 CYS A C 1
ATOM 1375 O O . CYS A 1 183 ? -12.185 -2.685 -2.955 1.00 98.50 183 CYS A O 1
ATOM 1377 N N . PHE A 1 184 ? -11.099 -2.418 -4.901 1.00 97.75 184 PHE A N 1
ATOM 1378 C CA . PHE A 1 184 ? -10.846 -3.838 -5.130 1.00 97.75 184 PHE A CA 1
ATOM 1379 C C . PHE A 1 184 ? -10.005 -4.462 -4.008 1.00 97.75 184 PHE A C 1
ATOM 1381 O O . PHE A 1 184 ? -10.431 -5.449 -3.408 1.00 97.75 184 PHE A O 1
ATOM 1388 N N . PHE A 1 185 ? -8.869 -3.860 -3.645 1.00 98.19 185 PHE A N 1
ATOM 1389 C CA . PHE A 1 185 ? -8.033 -4.369 -2.549 1.00 98.19 185 PHE A CA 1
ATOM 1390 C C . PHE A 1 185 ? -8.768 -4.327 -1.200 1.00 98.19 185 PHE A C 1
ATOM 1392 O O . PHE A 1 185 ? -8.671 -5.261 -0.406 1.00 98.19 185 PHE A O 1
ATOM 1399 N N . SER A 1 186 ? -9.589 -3.300 -0.963 1.00 98.06 186 SER A N 1
ATOM 1400 C CA . SER A 1 186 ? -10.452 -3.228 0.223 1.00 98.06 186 SER A CA 1
ATOM 1401 C C . SER A 1 186 ? -11.488 -4.363 0.269 1.00 98.06 186 SER A C 1
ATOM 1403 O O . SER A 1 186 ? -11.678 -4.994 1.312 1.00 98.06 186 SER A O 1
ATOM 1405 N N . ALA A 1 187 ? -12.109 -4.685 -0.871 1.00 97.75 187 ALA A N 1
ATOM 1406 C CA . ALA A 1 187 ? -13.059 -5.787 -0.989 1.00 97.75 187 ALA A CA 1
ATOM 1407 C C . ALA A 1 187 ? -12.401 -7.152 -0.733 1.00 97.75 187 ALA A C 1
ATOM 1409 O O . ALA A 1 187 ? -13.007 -8.002 -0.077 1.00 97.75 187 ALA A O 1
ATOM 1410 N N . LEU A 1 188 ? -11.147 -7.349 -1.168 1.00 97.06 188 LEU A N 1
ATOM 1411 C CA . LEU A 1 188 ? -10.379 -8.553 -0.834 1.00 97.06 188 LEU A CA 1
ATOM 1412 C C . LEU A 1 188 ? -10.252 -8.718 0.683 1.00 97.06 188 LEU A C 1
ATOM 1414 O O . LEU A 1 188 ? -10.554 -9.793 1.200 1.00 97.06 188 LEU A O 1
ATOM 1418 N N . ILE A 1 189 ? -9.917 -7.649 1.410 1.00 95.75 189 ILE A N 1
ATOM 1419 C CA . ILE A 1 189 ? -9.804 -7.688 2.876 1.00 95.75 189 ILE A CA 1
ATOM 1420 C C . ILE A 1 189 ? -11.141 -8.021 3.528 1.00 95.75 189 ILE A C 1
ATOM 1422 O O . ILE A 1 189 ? -11.165 -8.829 4.450 1.00 95.75 189 ILE A O 1
ATOM 1426 N N . TYR A 1 190 ? -12.254 -7.456 3.060 1.00 95.31 190 TYR A N 1
ATOM 1427 C CA . TYR A 1 190 ? -13.573 -7.814 3.591 1.00 95.31 190 TYR A CA 1
ATOM 1428 C C . TYR A 1 190 ? -13.965 -9.263 3.305 1.00 95.31 190 TYR A C 1
ATOM 1430 O O . TYR A 1 190 ? -14.679 -9.858 4.106 1.00 95.31 190 TYR A O 1
ATOM 1438 N N . SER A 1 191 ? -13.485 -9.847 2.206 1.00 94.50 191 SER A N 1
ATOM 1439 C CA . SER A 1 191 ? -13.755 -11.251 1.881 1.00 94.50 191 SER A CA 1
ATOM 1440 C C . SER A 1 191 ? -12.902 -12.239 2.682 1.00 94.50 191 SER A C 1
ATOM 1442 O O . SER A 1 191 ? -13.365 -13.337 2.985 1.00 94.50 191 SER A O 1
ATOM 1444 N N . THR A 1 192 ? -11.665 -11.870 3.035 1.00 93.94 192 THR A N 1
ATOM 1445 C CA . THR A 1 192 ? -10.704 -12.786 3.676 1.00 93.94 192 THR A CA 1
ATOM 1446 C C . THR A 1 192 ? -10.368 -12.445 5.123 1.00 93.94 192 THR A C 1
ATOM 1448 O O . THR A 1 192 ? -9.646 -13.205 5.766 1.00 93.94 192 THR A O 1
ATOM 1451 N N . GLU A 1 193 ? -10.818 -11.292 5.618 1.00 92.44 193 GLU A N 1
ATOM 1452 C CA . GLU A 1 193 ? -10.455 -10.716 6.921 1.00 92.44 193 GLU A CA 1
ATOM 1453 C C . GLU A 1 193 ? -8.932 -10.638 7.139 1.00 92.44 193 GLU A C 1
ATOM 1455 O O . GLU A 1 193 ? -8.424 -10.840 8.244 1.00 92.44 193 GLU A O 1
ATOM 1460 N N . SER A 1 194 ? -8.177 -10.389 6.063 1.00 94.75 194 SER A N 1
ATOM 1461 C CA . SER A 1 194 ? -6.713 -10.384 6.094 1.00 94.75 194 SER A CA 1
ATOM 1462 C C . SER A 1 194 ? -6.141 -9.326 5.165 1.00 94.75 194 SER A C 1
ATOM 1464 O O . SER A 1 194 ? -6.431 -9.319 3.970 1.00 94.75 194 SER A O 1
ATOM 1466 N N . LEU A 1 195 ? -5.280 -8.471 5.723 1.00 96.75 195 LEU A N 1
ATOM 1467 C CA . LEU A 1 195 ? -4.508 -7.477 4.977 1.00 96.75 195 LEU A CA 1
ATOM 1468 C C . LEU A 1 195 ? -3.561 -8.140 3.963 1.00 96.75 195 LEU A C 1
ATOM 1470 O O . LEU A 1 195 ? -3.317 -7.593 2.892 1.00 96.75 195 LEU A O 1
ATOM 1474 N N . PHE A 1 196 ? -3.073 -9.346 4.268 1.00 97.06 196 PHE A N 1
ATOM 1475 C CA . PHE A 1 196 ? -2.112 -10.064 3.431 1.00 97.06 196 PHE A CA 1
ATOM 1476 C C . PHE A 1 196 ? -2.672 -10.415 2.050 1.00 97.06 196 PHE A C 1
ATOM 1478 O O . PHE A 1 196 ? -1.915 -10.411 1.083 1.00 97.06 196 PHE A O 1
ATOM 1485 N N . THR A 1 197 ? -3.985 -10.644 1.919 1.00 96.81 197 THR A N 1
ATOM 1486 C CA . THR A 1 197 ? -4.615 -10.854 0.603 1.00 96.81 197 THR A CA 1
ATOM 1487 C C . THR A 1 197 ? -4.486 -9.616 -0.282 1.00 96.81 197 THR A C 1
ATOM 1489 O O . THR A 1 197 ? -4.149 -9.735 -1.458 1.00 96.81 197 THR A O 1
ATOM 1492 N N . ALA A 1 198 ? -4.718 -8.423 0.275 1.00 97.38 198 ALA A N 1
ATOM 1493 C CA . ALA A 1 198 ? -4.547 -7.170 -0.456 1.00 97.38 198 ALA A CA 1
ATOM 1494 C C . ALA A 1 198 ? -3.075 -6.903 -0.781 1.00 97.38 198 ALA A C 1
ATOM 1496 O O . ALA A 1 198 ? -2.774 -6.564 -1.920 1.00 97.38 198 ALA A O 1
ATOM 1497 N N . ILE A 1 199 ? -2.164 -7.140 0.174 1.00 97.44 199 ILE A N 1
ATOM 1498 C CA . ILE A 1 199 ? -0.714 -7.022 -0.055 1.00 97.44 199 ILE A CA 1
ATOM 1499 C C . ILE A 1 199 ? -0.297 -7.907 -1.232 1.00 97.44 199 ILE A C 1
ATOM 1501 O O . ILE A 1 199 ? 0.336 -7.424 -2.163 1.00 97.44 199 ILE A O 1
ATOM 1505 N N . GLY A 1 200 ? -0.691 -9.182 -1.233 1.00 96.94 200 GLY A N 1
ATOM 1506 C CA . GLY A 1 200 ? -0.357 -10.106 -2.315 1.00 96.94 200 GLY A CA 1
ATOM 1507 C C . GLY A 1 200 ? -0.890 -9.627 -3.663 1.00 96.94 200 GLY A C 1
ATOM 1508 O O . GLY A 1 200 ? -0.137 -9.562 -4.628 1.00 96.94 200 GLY A O 1
ATOM 1509 N N . ALA A 1 201 ? -2.163 -9.230 -3.719 1.00 97.69 201 ALA A N 1
ATOM 1510 C CA . ALA A 1 201 ? -2.762 -8.747 -4.960 1.00 97.69 201 ALA A CA 1
ATOM 1511 C C . ALA A 1 201 ? -2.060 -7.489 -5.491 1.00 97.69 201 ALA A C 1
ATOM 1513 O O . ALA A 1 201 ? -1.790 -7.411 -6.689 1.00 97.69 201 ALA A O 1
ATOM 1514 N N . HIS A 1 202 ? -1.719 -6.550 -4.606 1.00 97.06 202 HIS A N 1
ATOM 1515 C CA . HIS A 1 202 ? -1.053 -5.304 -4.967 1.00 97.06 202 HIS A CA 1
ATOM 1516 C C . HIS A 1 202 ? 0.385 -5.538 -5.457 1.00 97.06 202 HIS A C 1
ATOM 1518 O O . HIS A 1 202 ? 0.770 -4.987 -6.482 1.00 97.06 202 HIS A O 1
ATOM 1524 N N . ILE A 1 203 ? 1.160 -6.421 -4.814 1.00 95.31 203 ILE A N 1
ATOM 1525 C CA . ILE A 1 203 ? 2.532 -6.747 -5.254 1.00 95.31 203 ILE A CA 1
ATOM 1526 C C . ILE A 1 203 ? 2.566 -7.184 -6.721 1.00 95.31 203 ILE A C 1
ATOM 1528 O O . ILE A 1 203 ? 3.463 -6.791 -7.454 1.00 95.31 203 ILE A O 1
ATOM 1532 N N . THR A 1 204 ? 1.595 -7.992 -7.144 1.00 92.69 204 THR A N 1
ATOM 1533 C CA . THR A 1 204 ? 1.504 -8.507 -8.522 1.00 92.69 204 THR A CA 1
ATOM 1534 C C . THR A 1 204 ? 0.734 -7.603 -9.483 1.00 92.69 204 THR A C 1
ATOM 1536 O O . THR A 1 204 ? 0.609 -7.934 -10.660 1.00 92.69 204 THR A O 1
ATOM 1539 N N . TRP A 1 205 ? 0.161 -6.513 -8.975 1.00 86.88 205 TRP A N 1
ATOM 1540 C CA . TRP A 1 205 ? -0.470 -5.474 -9.785 1.00 86.88 205 TRP A CA 1
ATOM 1541 C C . TRP A 1 205 ? 0.544 -4.426 -10.264 1.00 86.88 205 TRP A C 1
ATOM 1543 O O . TRP A 1 205 ? 0.353 -3.859 -11.340 1.00 86.88 205 TRP A O 1
ATOM 1553 N N . ASN A 1 206 ? 1.585 -4.181 -9.460 1.00 84.00 206 ASN A N 1
ATOM 1554 C CA . ASN A 1 206 ? 2.715 -3.306 -9.787 1.00 84.00 206 ASN A CA 1
ATOM 1555 C C . ASN A 1 206 ? 3.606 -3.904 -10.881 1.00 84.00 206 ASN A C 1
ATOM 1557 O O . ASN A 1 206 ? 4.028 -3.122 -11.762 1.00 84.00 206 ASN A O 1
#

Foldseek 3Di:
DLQVVLLVVLLVLLVVLQVVLQVQLVVQLVVADDPGSLVSNVRSLVSNCVSNVVSLVVSCVSNVHDSCQLQPDPDPCLVVLLVLLQVVLLVVLCVVVVVCVVVPVDDDDPPDPDVSVVVSVLVSLLSVLLSLLSPLVSPQLSVQCVVPNVRSQQVSLLVQLVVVCPDPPDDPVNSVVSSVLSNVLSVSCVVVVHSSSSSNSSSSND

InterPro domains:
  IPR003675 CAAX prenyl protease 2/Lysostaphin resistance protein A-like domain [PF02517] (117-206)

Solvent-accessible surface area (backbone atoms only — not comparable to full-atom values): 10275 Å² total; per-residue (Å²): 111,70,68,58,53,27,50,52,51,23,53,51,39,35,53,51,20,44,52,50,7,51,52,43,17,51,58,40,24,74,73,28,65,77,98,41,32,66,56,10,49,52,53,4,50,52,41,18,51,52,40,28,52,50,20,46,49,51,22,18,60,61,63,74,49,58,60,48,72,32,47,60,66,91,51,82,64,46,60,54,35,22,53,52,12,31,54,50,15,42,50,54,45,46,65,62,46,48,60,40,44,76,74,60,76,49,80,89,71,89,70,79,84,56,63,63,65,52,52,48,51,52,56,48,42,45,52,49,26,42,52,50,41,42,50,34,56,15,43,48,17,50,66,32,41,84,75,33,68,67,52,8,33,54,51,23,9,45,52,54,15,55,61,55,52,70,44,86,92,61,46,71,70,55,31,50,50,42,25,51,52,29,38,50,40,44,50,44,23,73,75,65,78,32,51,37,23,25,25,21,18,39,38,47,61,111